Protein AF-A0A1K1P646-F1 (afdb_monomer_lite)

Radius of gyration: 20.36 Å; chains: 1; bounding box: 52×46×59 Å

Structure (mmCIF, N/CA/C/O backbone):
data_AF-A0A1K1P646-F1
#
_entry.id   AF-A0A1K1P646-F1
#
loop_
_atom_site.group_PDB
_atom_site.id
_atom_site.type_symbol
_atom_site.label_atom_id
_atom_site.label_alt_id
_atom_site.label_comp_id
_atom_site.label_asym_id
_atom_site.label_entity_id
_atom_site.label_seq_id
_atom_site.pdbx_PDB_ins_code
_atom_site.Cartn_x
_atom_site.Cartn_y
_atom_site.Cartn_z
_atom_site.occupancy
_atom_site.B_iso_or_equiv
_atom_site.auth_seq_id
_atom_site.auth_comp_id
_atom_site.auth_asym_id
_atom_site.auth_atom_id
_atom_site.pdbx_PDB_model_num
ATOM 1 N N . MET A 1 1 ? -18.027 -18.796 16.192 1.00 49.34 1 MET A N 1
ATOM 2 C CA . MET A 1 1 ? -18.533 -17.739 17.097 1.00 49.34 1 MET A CA 1
ATOM 3 C C . MET A 1 1 ? -17.703 -16.446 17.078 1.00 49.34 1 MET A C 1
ATOM 5 O O . MET A 1 1 ? -18.316 -15.401 16.930 1.00 49.34 1 MET A O 1
ATOM 9 N N . GLN A 1 2 ? -16.358 -16.446 17.187 1.00 61.56 2 GLN A N 1
ATOM 10 C CA . GLN A 1 2 ? -15.553 -15.200 17.055 1.00 61.56 2 GLN A CA 1
ATOM 11 C C . GLN A 1 2 ? -15.433 -14.685 15.601 1.00 61.56 2 GLN A C 1
ATOM 13 O O . GLN A 1 2 ? -15.563 -13.489 15.358 1.00 61.56 2 GLN A O 1
ATOM 18 N N . ILE A 1 3 ? -15.265 -15.582 14.620 1.00 67.94 3 ILE A N 1
ATOM 19 C CA . ILE A 1 3 ? -15.147 -15.218 13.192 1.00 67.94 3 ILE A CA 1
ATOM 20 C C . ILE A 1 3 ? -16.448 -14.601 12.654 1.00 67.94 3 ILE A C 1
ATOM 22 O O . ILE A 1 3 ? -16.410 -13.640 11.888 1.00 67.94 3 ILE A O 1
ATOM 26 N N . ASP A 1 4 ? -17.602 -15.101 13.098 1.00 77.25 4 ASP A N 1
ATOM 27 C CA . ASP A 1 4 ? -18.917 -14.616 12.659 1.00 77.25 4 ASP A CA 1
ATOM 28 C C . ASP A 1 4 ? -19.161 -13.163 13.091 1.00 77.25 4 ASP A C 1
ATOM 30 O O . ASP A 1 4 ? -19.710 -12.364 12.329 1.00 77.25 4 ASP A O 1
ATOM 34 N N . LYS A 1 5 ? -18.675 -12.788 14.284 1.00 77.44 5 LYS A N 1
ATOM 35 C CA . LYS A 1 5 ? -18.718 -11.405 14.779 1.00 77.44 5 LYS A CA 1
ATOM 36 C C . LYS A 1 5 ? -17.835 -10.484 13.93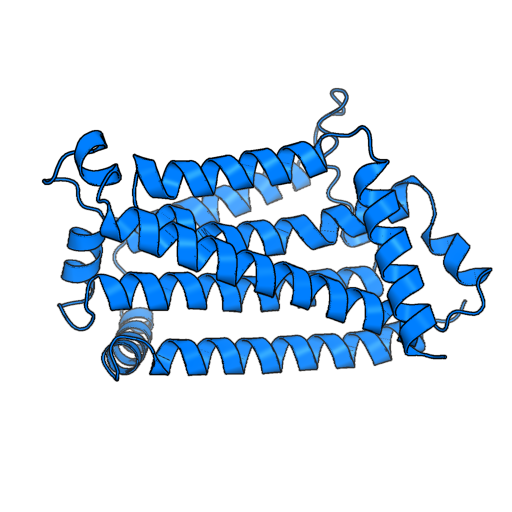9 1.00 77.44 5 LYS A C 1
ATOM 38 O O . LYS A 1 5 ? -18.317 -9.456 13.474 1.00 77.44 5 LYS A O 1
ATOM 43 N N . ILE A 1 6 ? -16.589 -10.885 13.670 1.00 75.75 6 ILE A N 1
ATOM 44 C CA . ILE A 1 6 ? -15.655 -10.127 12.817 1.00 75.75 6 ILE A CA 1
ATOM 45 C C . ILE A 1 6 ? -16.248 -9.919 11.417 1.00 75.75 6 ILE A C 1
ATOM 47 O O . ILE A 1 6 ? -16.266 -8.801 10.908 1.00 75.75 6 ILE A O 1
ATOM 51 N N . LYS A 1 7 ? -16.807 -10.975 10.816 1.00 79.56 7 LYS A N 1
ATOM 52 C CA . LYS A 1 7 ? -17.459 -10.903 9.502 1.00 79.56 7 LYS A CA 1
ATOM 53 C C . LYS A 1 7 ? -18.659 -9.953 9.503 1.00 79.56 7 LYS A C 1
ATOM 55 O O . LYS A 1 7 ? -18.873 -9.239 8.528 1.00 79.56 7 LYS A O 1
ATOM 60 N N . THR A 1 8 ? -19.428 -9.926 10.589 1.00 79.75 8 THR A N 1
ATOM 61 C CA . THR A 1 8 ? -20.581 -9.024 10.729 1.00 79.75 8 THR A CA 1
ATOM 62 C C . THR A 1 8 ? -20.142 -7.561 10.802 1.00 79.75 8 THR A C 1
ATOM 64 O O . THR A 1 8 ? -20.745 -6.727 10.131 1.00 79.75 8 THR A O 1
ATOM 67 N N . ILE A 1 9 ? -19.058 -7.258 11.529 1.00 77.38 9 ILE A N 1
ATOM 68 C CA . ILE A 1 9 ? -18.465 -5.908 11.589 1.00 77.38 9 ILE A CA 1
ATOM 69 C C . ILE A 1 9 ? -17.990 -5.478 10.195 1.00 77.38 9 ILE A C 1
ATOM 71 O O . ILE A 1 9 ? -18.384 -4.423 9.709 1.00 77.38 9 ILE A O 1
ATOM 75 N N . ILE A 1 10 ? -17.251 -6.345 9.495 1.00 77.81 10 ILE A N 1
ATOM 76 C CA . ILE A 1 10 ? -16.770 -6.072 8.131 1.00 77.81 10 ILE A CA 1
ATOM 77 C C . ILE A 1 10 ? -17.933 -5.835 7.153 1.00 77.81 10 ILE A C 1
ATOM 79 O O . ILE A 1 10 ? -17.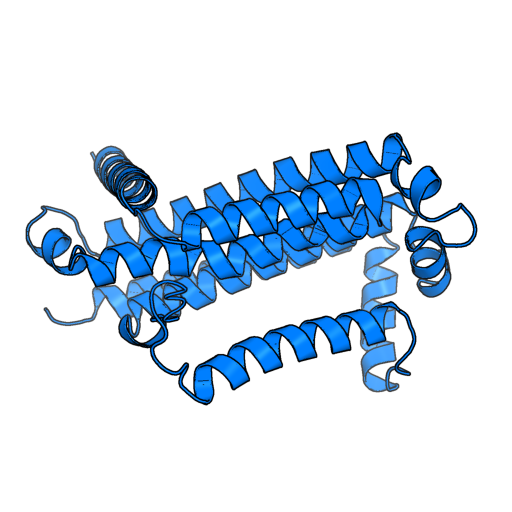883 -4.940 6.311 1.00 77.81 10 ILE A O 1
ATOM 83 N N . ASN A 1 11 ? -19.007 -6.619 7.254 1.00 78.25 11 ASN A N 1
ATOM 84 C CA . ASN A 1 11 ? -20.184 -6.427 6.409 1.00 78.25 11 ASN A CA 1
ATOM 85 C C . ASN A 1 11 ? -20.894 -5.103 6.713 1.00 78.25 11 ASN A C 1
ATOM 87 O O . ASN A 1 11 ? -21.322 -4.419 5.782 1.00 78.25 11 ASN A O 1
ATOM 91 N N . ALA A 1 12 ? -20.995 -4.721 7.988 1.00 74.44 12 ALA A N 1
ATOM 92 C CA . ALA A 1 12 ? -21.530 -3.421 8.378 1.00 74.44 12 ALA A CA 1
ATOM 93 C C . ALA A 1 12 ? -20.678 -2.276 7.800 1.00 74.44 12 ALA A C 1
ATOM 95 O O . ALA A 1 12 ? -21.227 -1.312 7.265 1.00 74.44 12 ALA A O 1
ATOM 96 N N . ASP A 1 13 ? -19.354 -2.421 7.793 1.00 73.56 13 ASP A N 1
ATOM 97 C CA . ASP A 1 13 ? -18.426 -1.448 7.205 1.00 73.56 13 ASP A CA 1
ATOM 98 C C . ASP A 1 13 ? -18.606 -1.290 5.698 1.00 73.56 13 ASP A C 1
ATOM 100 O O . ASP A 1 13 ? -18.682 -0.178 5.176 1.00 73.56 13 ASP A O 1
ATOM 104 N N . LEU A 1 14 ? -18.763 -2.401 4.981 1.00 73.62 14 LEU A N 1
ATOM 105 C CA . LEU A 1 14 ? -19.037 -2.369 3.546 1.00 73.62 14 LEU A CA 1
ATOM 106 C C . LEU A 1 14 ? -20.383 -1.702 3.231 1.00 73.62 14 LEU A C 1
ATOM 108 O O . LEU A 1 14 ? -20.504 -0.978 2.238 1.00 73.62 14 LEU A O 1
ATOM 112 N N . ILE A 1 15 ? -21.400 -1.926 4.066 1.00 73.38 15 ILE A N 1
ATOM 113 C CA . ILE A 1 15 ? -22.721 -1.309 3.901 1.00 73.38 15 ILE A CA 1
ATOM 114 C C . ILE A 1 15 ? -22.650 0.197 4.182 1.00 73.38 15 ILE A C 1
ATOM 116 O O . ILE A 1 15 ? -23.183 0.985 3.397 1.00 73.38 15 ILE A O 1
ATOM 120 N N . THR A 1 16 ? -21.957 0.619 5.243 1.00 70.19 16 THR A N 1
ATOM 121 C CA . THR A 1 16 ? -21.804 2.047 5.574 1.00 70.19 16 THR A CA 1
ATOM 122 C C . THR A 1 16 ? -20.978 2.793 4.524 1.00 70.19 16 THR A C 1
ATOM 124 O O . THR A 1 16 ? -21.333 3.917 4.160 1.00 70.19 16 THR A O 1
ATOM 127 N N . MET A 1 17 ? -19.960 2.150 3.936 1.00 67.00 17 MET A N 1
ATOM 128 C CA . MET A 1 17 ? -19.235 2.682 2.775 1.00 67.00 17 MET A CA 1
ATOM 129 C C . MET A 1 17 ? -20.153 2.895 1.561 1.00 67.00 17 MET A C 1
ATOM 131 O O . MET A 1 17 ? -20.055 3.927 0.897 1.00 67.00 17 MET A O 1
ATOM 135 N N . ARG A 1 18 ? -21.064 1.952 1.273 1.00 64.94 18 ARG A N 1
ATOM 136 C CA . ARG A 1 18 ? -22.000 2.026 0.131 1.00 64.94 18 ARG A CA 1
ATOM 137 C C . ARG A 1 18 ? -23.141 3.026 0.335 1.00 64.94 18 ARG A C 1
ATOM 139 O O . ARG A 1 18 ? -23.608 3.620 -0.632 1.00 64.94 18 ARG A O 1
ATOM 146 N N . GLY A 1 19 ? -23.594 3.220 1.574 1.00 54.72 19 GLY A N 1
ATOM 147 C CA . GLY A 1 19 ? -24.696 4.133 1.909 1.00 54.72 19 GLY A CA 1
ATOM 148 C C . GLY A 1 19 ? -24.325 5.621 1.865 1.00 54.72 19 GLY A C 1
ATOM 149 O O . GLY A 1 19 ? -25.201 6.491 1.873 1.00 54.72 19 GLY A O 1
ATOM 150 N N . SER A 1 20 ? -23.031 5.943 1.804 1.00 55.88 20 SER A N 1
ATOM 151 C CA . SER A 1 20 ? -22.544 7.320 1.799 1.00 55.88 20 SER A CA 1
ATOM 152 C C . SER A 1 20 ? -22.760 7.986 0.435 1.00 55.88 20 SER A C 1
ATOM 154 O O . SER A 1 20 ? -21.977 7.823 -0.494 1.00 55.88 20 SER A O 1
ATOM 156 N N . LYS A 1 21 ? -23.798 8.828 0.316 1.00 53.38 21 LYS A N 1
ATOM 157 C CA . LYS A 1 21 ? -24.056 9.686 -0.867 1.00 53.38 21 LYS A CA 1
ATOM 158 C C . LYS A 1 21 ? -22.950 10.732 -1.160 1.00 53.38 21 LYS A C 1
ATOM 160 O O . LYS A 1 21 ? -23.182 11.638 -1.957 1.00 53.38 21 LYS A O 1
ATOM 165 N N . LYS A 1 22 ? -21.782 10.703 -0.496 1.00 54.34 22 LYS A N 1
ATOM 166 C CA . LYS A 1 22 ? -20.749 11.752 -0.599 1.00 54.34 22 LYS A CA 1
ATOM 167 C C . LYS A 1 22 ? -19.435 11.276 -1.223 1.00 54.34 22 LYS A C 1
ATOM 169 O O . LYS A 1 22 ? -18.885 10.253 -0.843 1.00 54.34 22 LYS A O 1
ATOM 174 N N . SER A 1 23 ? -18.932 12.153 -2.094 1.00 57.53 23 SER A N 1
ATOM 175 C CA . SER A 1 23 ? -17.583 12.436 -2.614 1.00 57.53 23 SER A CA 1
ATOM 176 C C . SER A 1 23 ? -16.383 11.511 -2.381 1.00 57.53 23 SER A C 1
ATOM 178 O O . SER A 1 23 ? -15.503 11.530 -3.229 1.00 57.53 23 SER A O 1
ATOM 180 N N . ASN A 1 24 ? -16.261 10.758 -1.290 1.00 57.28 24 ASN A N 1
ATOM 181 C CA . ASN A 1 24 ? -14.987 10.113 -0.944 1.00 57.28 24 ASN A CA 1
ATOM 182 C C . ASN A 1 24 ? -14.849 8.728 -1.579 1.00 57.28 24 ASN A C 1
ATOM 184 O O . ASN A 1 24 ? -13.758 8.381 -2.016 1.00 57.28 24 ASN A O 1
ATOM 188 N N . LEU A 1 25 ? -15.956 7.990 -1.751 1.00 64.12 25 LEU A N 1
ATOM 189 C CA . LEU A 1 25 ? -15.967 6.790 -2.600 1.00 64.12 25 LEU A CA 1
ATOM 190 C C . LEU A 1 25 ? -15.716 7.172 -4.065 1.00 64.12 25 LEU A C 1
ATOM 192 O O . LEU A 1 25 ? -14.946 6.515 -4.755 1.00 64.12 25 LEU A O 1
ATOM 196 N N . LEU A 1 26 ? -16.329 8.274 -4.510 1.00 64.94 26 LEU A N 1
ATOM 197 C CA . LEU A 1 26 ? -16.083 8.850 -5.829 1.00 64.94 26 LEU A CA 1
ATOM 198 C C . LEU A 1 26 ? -14.615 9.278 -5.972 1.00 64.94 26 LEU A C 1
ATOM 200 O O . LEU A 1 26 ? -14.012 8.977 -6.986 1.00 64.94 26 LEU A O 1
ATOM 204 N N . LEU A 1 27 ? -14.024 9.919 -4.960 1.00 65.38 27 LEU A N 1
ATOM 205 C CA . LEU A 1 27 ? -12.615 10.314 -4.959 1.00 65.38 27 LEU A CA 1
ATOM 206 C C . LEU A 1 27 ? -11.699 9.090 -5.040 1.00 65.38 27 LEU A C 1
ATOM 208 O O . LEU A 1 27 ? -10.814 9.066 -5.882 1.00 65.38 27 LEU A O 1
ATOM 212 N N . ALA A 1 28 ? -11.940 8.053 -4.234 1.00 66.69 28 ALA A N 1
ATOM 213 C CA . ALA A 1 28 ? -11.178 6.807 -4.306 1.00 66.69 28 ALA A CA 1
ATOM 214 C C . ALA A 1 28 ? -11.308 6.137 -5.687 1.00 66.69 28 ALA A C 1
ATOM 216 O O . ALA A 1 28 ? -10.309 5.701 -6.253 1.00 66.69 28 ALA A O 1
ATOM 217 N N . ALA A 1 29 ? -12.516 6.113 -6.262 1.00 69.88 29 ALA A N 1
ATOM 218 C CA . ALA A 1 29 ? -12.759 5.570 -7.596 1.00 69.88 29 ALA A CA 1
ATOM 219 C C . ALA A 1 29 ? -12.080 6.400 -8.698 1.00 69.88 29 ALA A C 1
ATOM 221 O O . ALA A 1 29 ? -11.442 5.837 -9.580 1.00 69.88 29 ALA A O 1
ATOM 222 N N . VAL A 1 30 ? -12.170 7.731 -8.636 1.00 67.94 30 VAL A N 1
ATOM 223 C CA . VAL A 1 30 ? -11.538 8.648 -9.594 1.00 67.94 30 VAL A CA 1
ATOM 224 C C . VAL A 1 30 ? -10.022 8.528 -9.521 1.00 67.94 30 VAL A C 1
ATOM 226 O O . VAL A 1 30 ? -9.389 8.371 -10.560 1.00 67.94 30 VAL A O 1
ATOM 229 N N . THR A 1 31 ? -9.430 8.529 -8.324 1.00 68.81 31 THR A N 1
ATOM 230 C CA . THR A 1 31 ? -7.978 8.369 -8.185 1.00 68.81 31 THR A CA 1
ATOM 231 C C . THR A 1 31 ? -7.527 6.974 -8.617 1.00 68.81 31 THR A C 1
ATOM 233 O O . THR A 1 31 ? -6.506 6.849 -9.286 1.00 68.81 31 THR A O 1
ATOM 236 N N . GLY A 1 32 ? -8.327 5.937 -8.339 1.00 72.44 32 GLY A N 1
ATOM 237 C CA . GLY A 1 32 ? -8.113 4.589 -8.865 1.00 72.44 32 GLY A CA 1
ATOM 238 C C . GLY A 1 32 ? -8.084 4.550 -10.390 1.00 72.44 32 GLY A C 1
ATOM 239 O O . GLY A 1 32 ? -7.128 4.048 -10.981 1.00 72.44 32 GLY A O 1
ATOM 240 N N . CYS A 1 33 ? -9.080 5.159 -11.035 1.00 73.94 33 CYS A N 1
ATOM 241 C CA . CYS A 1 33 ? -9.121 5.305 -12.485 1.00 73.94 33 CYS A CA 1
ATOM 242 C C . CYS A 1 33 ? -7.903 6.077 -13.004 1.00 73.94 33 CYS A C 1
ATOM 244 O O . CYS A 1 33 ? -7.280 5.624 -13.956 1.00 73.94 33 CYS A O 1
ATOM 246 N N . ILE A 1 34 ? -7.516 7.192 -12.378 1.00 74.19 34 ILE A N 1
ATOM 247 C CA . ILE A 1 34 ? -6.347 7.984 -12.792 1.00 74.19 34 ILE A CA 1
ATOM 248 C C . ILE A 1 34 ? -5.066 7.146 -12.740 1.00 74.19 34 ILE A C 1
ATOM 250 O O . ILE A 1 34 ? -4.290 7.192 -13.688 1.00 74.19 34 ILE A O 1
ATOM 254 N N . CYS A 1 35 ? -4.847 6.353 -11.690 1.00 74.81 35 CYS A N 1
ATOM 255 C CA . CYS A 1 35 ? -3.670 5.487 -11.611 1.00 74.81 35 CYS A CA 1
ATOM 256 C C . CYS A 1 35 ? -3.698 4.374 -12.667 1.00 74.81 35 CYS A C 1
ATOM 258 O O . CYS A 1 35 ? -2.674 4.109 -13.291 1.00 74.81 35 CYS A O 1
ATOM 260 N N . ILE A 1 36 ? -4.862 3.762 -12.915 1.00 81.00 36 ILE A N 1
ATOM 261 C CA . ILE A 1 36 ? -5.018 2.715 -13.938 1.00 81.00 36 ILE A CA 1
ATOM 262 C C . ILE A 1 36 ? -4.805 3.297 -15.341 1.00 81.00 36 ILE A C 1
ATOM 264 O O . ILE A 1 36 ? -3.987 2.786 -16.100 1.00 81.00 36 ILE A O 1
ATOM 268 N N . PHE A 1 37 ? -5.483 4.392 -15.692 1.00 77.12 37 PHE A N 1
ATOM 269 C CA . PHE A 1 37 ? -5.294 5.065 -16.979 1.00 77.12 37 PHE A CA 1
ATOM 270 C C . PHE A 1 37 ? -3.874 5.613 -17.121 1.00 77.12 37 PHE A C 1
ATOM 272 O O . PHE A 1 37 ? -3.270 5.462 -18.177 1.00 77.12 37 PHE A O 1
ATOM 279 N N . GLY A 1 38 ? -3.302 6.175 -16.056 1.00 73.75 38 GLY A N 1
ATOM 280 C CA . GLY A 1 38 ? -1.913 6.625 -16.015 1.00 73.75 38 GLY A CA 1
ATOM 281 C C . GLY A 1 38 ? -0.924 5.491 -16.284 1.00 73.75 38 GLY A C 1
ATOM 282 O O . GLY A 1 38 ? 0.040 5.698 -17.022 1.00 73.75 38 GLY A O 1
ATOM 283 N N . ALA A 1 39 ? -1.206 4.281 -15.784 1.00 79.62 39 ALA A N 1
ATOM 284 C CA . ALA A 1 39 ? -0.410 3.093 -16.076 1.00 79.62 39 ALA A CA 1
ATOM 285 C C . ALA A 1 39 ? -0.337 2.810 -17.583 1.00 79.62 39 ALA A C 1
ATOM 287 O O . ALA A 1 39 ? 0.734 2.469 -18.081 1.00 79.62 39 ALA A O 1
ATOM 288 N N . PHE A 1 40 ? -1.452 2.955 -18.308 1.00 80.12 40 PHE A N 1
ATOM 289 C CA . PHE A 1 40 ? -1.551 2.664 -19.746 1.00 80.12 40 PHE A CA 1
ATOM 290 C C . PHE A 1 40 ? -1.193 3.833 -20.666 1.00 80.12 40 PHE A C 1
ATOM 292 O O . PHE A 1 40 ? -0.779 3.585 -21.795 1.00 80.12 40 PHE A O 1
ATOM 299 N N . LEU A 1 41 ? -1.379 5.079 -20.226 1.00 75.12 41 LEU A N 1
ATOM 300 C CA . LEU A 1 41 ? -1.213 6.272 -21.064 1.00 75.12 41 LEU A CA 1
ATOM 301 C C . LEU A 1 41 ? 0.124 6.985 -20.844 1.00 75.12 41 LEU A C 1
ATOM 303 O O . LEU A 1 41 ? 0.606 7.635 -21.763 1.00 75.12 41 LEU A O 1
ATOM 307 N N . VAL A 1 42 ? 0.709 6.889 -19.645 1.00 77.00 42 VAL A N 1
ATOM 308 C CA . VAL A 1 42 ? 1.908 7.658 -19.272 1.00 77.00 42 VAL A CA 1
ATOM 309 C C . VAL A 1 42 ? 3.087 6.744 -18.975 1.00 77.00 42 VAL A C 1
ATOM 311 O O . VAL A 1 42 ? 4.140 6.877 -19.580 1.00 77.00 42 VAL A O 1
ATOM 314 N N . SER A 1 43 ? 2.950 5.822 -18.025 1.00 79.62 43 SER A N 1
ATOM 315 C CA . SER A 1 43 ? 3.999 4.847 -17.714 1.00 79.62 43 SER A CA 1
ATOM 316 C C . SER A 1 43 ? 3.458 3.790 -16.758 1.00 79.62 43 SER A C 1
ATOM 318 O O . SER A 1 43 ? 2.731 4.153 -15.829 1.00 79.62 43 SER A O 1
ATOM 320 N N . PRO A 1 44 ? 3.884 2.517 -16.875 1.00 82.69 44 PRO A N 1
ATOM 321 C CA . PRO A 1 44 ? 3.570 1.478 -15.895 1.00 82.69 44 PRO A CA 1
ATOM 322 C C . PRO A 1 44 ? 3.893 1.903 -14.450 1.00 82.69 44 PRO A C 1
ATOM 324 O O . PRO A 1 44 ? 3.163 1.565 -13.520 1.00 82.69 44 PRO A O 1
ATOM 327 N N . LEU A 1 45 ? 4.926 2.729 -14.250 1.00 79.31 45 LEU A N 1
ATOM 328 C CA . LEU A 1 45 ? 5.303 3.226 -12.926 1.00 79.31 45 LEU A CA 1
ATOM 329 C C . LEU A 1 45 ? 4.217 4.094 -12.282 1.00 79.31 45 LEU A C 1
ATOM 331 O O . LEU A 1 45 ? 4.061 4.054 -11.066 1.00 79.31 45 LEU A O 1
ATOM 335 N N . VAL A 1 46 ? 3.410 4.820 -13.060 1.00 78.62 46 VAL A N 1
ATOM 336 C CA . VAL A 1 46 ? 2.299 5.623 -12.518 1.00 78.62 46 VAL A CA 1
ATOM 337 C C . VAL A 1 46 ? 1.239 4.727 -11.871 1.00 78.62 46 VAL A C 1
ATOM 339 O O . VAL A 1 46 ? 0.687 5.072 -10.826 1.00 78.62 46 VAL A O 1
ATOM 342 N N . GLY A 1 47 ? 1.011 3.540 -12.440 1.00 76.69 47 GLY A N 1
ATOM 343 C CA . GLY A 1 47 ? 0.130 2.533 -11.854 1.00 76.69 47 GLY A CA 1
ATOM 344 C C . GLY A 1 47 ? 0.604 2.094 -10.474 1.00 76.69 47 GLY A C 1
ATOM 345 O O . GLY A 1 47 ? -0.199 1.996 -9.550 1.00 76.69 47 GLY A O 1
ATOM 346 N N . SER A 1 48 ? 1.915 1.919 -10.285 1.00 80.50 48 SER A N 1
ATOM 347 C CA . SER A 1 48 ? 2.505 1.419 -9.034 1.00 80.50 48 SER A CA 1
ATOM 348 C C . SER A 1 48 ? 2.196 2.258 -7.784 1.00 80.50 48 SER A C 1
ATOM 350 O O . SER A 1 48 ? 2.294 1.734 -6.679 1.00 80.50 48 SER A O 1
ATOM 352 N N . TYR A 1 49 ? 1.757 3.514 -7.933 1.00 79.38 49 TYR A N 1
ATOM 353 C CA . TYR A 1 49 ? 1.370 4.390 -6.821 1.00 79.38 49 TYR A CA 1
ATOM 354 C C . TYR A 1 49 ? -0.041 4.132 -6.275 1.00 79.38 49 TYR A C 1
ATOM 356 O O . TYR A 1 49 ? -0.371 4.607 -5.188 1.00 79.38 49 TYR A O 1
ATOM 364 N N . LEU A 1 50 ? -0.882 3.374 -6.985 1.00 81.69 50 LEU A N 1
ATOM 365 C CA . LEU A 1 50 ? -2.256 3.103 -6.554 1.00 81.69 50 LEU A CA 1
ATOM 366 C C . LEU A 1 50 ? -2.362 2.490 -5.141 1.00 81.69 50 LEU A C 1
ATOM 368 O O . LEU A 1 50 ? -3.214 2.950 -4.376 1.00 81.69 50 LEU A O 1
ATOM 372 N N . PRO A 1 51 ? -1.526 1.509 -4.737 1.00 82.88 51 PRO A N 1
ATOM 373 C CA . PRO A 1 51 ? -1.558 0.967 -3.384 1.00 82.88 51 PRO A CA 1
ATOM 374 C C . PRO A 1 51 ? -1.303 2.057 -2.344 1.00 82.88 51 PRO A C 1
ATOM 376 O O . PRO A 1 51 ? -2.056 2.146 -1.384 1.00 82.88 51 PRO A O 1
ATOM 379 N N . LEU A 1 52 ? -0.326 2.941 -2.575 1.00 79.44 52 LEU A N 1
ATOM 380 C CA . LEU A 1 52 ? 0.011 4.040 -1.665 1.00 79.44 52 LEU A CA 1
ATOM 381 C C . LEU A 1 52 ? -1.176 4.989 -1.457 1.00 79.44 52 LEU A C 1
ATOM 383 O O . LEU A 1 52 ? -1.556 5.292 -0.327 1.00 79.44 52 LEU A O 1
ATOM 387 N N . VAL A 1 53 ? -1.796 5.421 -2.556 1.00 76.31 53 VAL A N 1
ATOM 388 C CA . VAL A 1 53 ? -2.989 6.277 -2.520 1.00 76.31 53 VAL A CA 1
ATOM 389 C C . VAL A 1 53 ? -4.137 5.579 -1.795 1.00 76.31 53 VAL A C 1
ATOM 391 O O . VAL A 1 53 ? -4.838 6.191 -0.988 1.00 76.31 53 VAL A O 1
ATOM 394 N N . THR A 1 54 ? -4.330 4.290 -2.070 1.00 74.06 54 THR A N 1
ATOM 395 C CA . THR A 1 54 ? -5.391 3.504 -1.440 1.00 74.06 54 THR A CA 1
ATOM 396 C C . THR A 1 54 ? -5.157 3.399 0.061 1.00 74.06 54 THR A C 1
ATOM 398 O O . THR A 1 54 ? -6.095 3.621 0.822 1.00 74.06 54 THR A O 1
ATOM 401 N N . GLY A 1 55 ? -3.920 3.167 0.506 1.00 72.00 55 GLY A N 1
ATOM 402 C CA . GLY A 1 55 ? -3.597 3.099 1.927 1.00 72.00 55 GLY A CA 1
ATOM 403 C C . GLY A 1 55 ? -3.845 4.402 2.683 1.00 72.00 55 GLY A C 1
ATOM 404 O O . GLY A 1 55 ? -4.303 4.381 3.825 1.00 72.00 55 GLY A O 1
ATOM 405 N N . LEU A 1 56 ? -3.638 5.542 2.021 1.00 72.88 56 LEU A N 1
ATOM 406 C CA . LEU A 1 56 ? -3.947 6.859 2.579 1.00 72.88 56 LEU A CA 1
ATOM 407 C C . LEU A 1 56 ? -5.452 7.134 2.675 1.00 72.88 56 LEU A C 1
ATOM 409 O O . LEU A 1 56 ? -5.893 7.790 3.616 1.00 72.88 56 LEU A O 1
ATOM 413 N N . LEU A 1 57 ? -6.244 6.674 1.704 1.00 72.44 57 LEU A N 1
ATOM 414 C CA . LEU A 1 57 ? -7.657 7.051 1.585 1.00 72.44 57 LEU A CA 1
ATOM 415 C C . LEU A 1 57 ? -8.623 6.046 2.213 1.00 72.44 57 LEU A C 1
ATOM 417 O O . LEU A 1 57 ? -9.703 6.441 2.653 1.00 72.44 57 LEU A O 1
ATOM 421 N N . ILE A 1 58 ? -8.263 4.765 2.276 1.00 76.06 58 ILE A N 1
ATOM 422 C CA . ILE A 1 58 ? -9.177 3.701 2.702 1.00 76.06 58 ILE A CA 1
ATOM 423 C C . ILE A 1 58 ? -9.586 3.832 4.167 1.00 76.06 58 ILE A C 1
ATOM 425 O O . ILE A 1 58 ? -10.762 3.699 4.506 1.00 76.06 58 ILE A O 1
ATOM 429 N N . VAL A 1 59 ? -8.616 4.135 5.028 1.00 75.25 59 VAL A N 1
ATOM 430 C CA . VAL A 1 59 ? -8.816 4.227 6.469 1.00 75.25 59 VAL A CA 1
ATOM 431 C C . VAL A 1 59 ? -9.673 5.450 6.825 1.00 75.25 59 VAL A C 1
ATOM 433 O O . VAL A 1 59 ? -10.699 5.273 7.488 1.00 75.25 59 VAL A O 1
ATOM 436 N N . PRO A 1 60 ? -9.365 6.670 6.337 1.00 71.19 60 PRO A N 1
ATOM 437 C CA . PRO A 1 60 ? -10.257 7.812 6.519 1.00 71.19 60 PRO A CA 1
ATOM 438 C C . PRO A 1 60 ? -11.655 7.578 5.941 1.00 71.19 60 PRO A C 1
ATOM 440 O O . PRO A 1 60 ? -12.638 7.998 6.542 1.00 71.19 60 PRO A O 1
ATOM 443 N N . LEU A 1 61 ? -11.777 6.882 4.806 1.00 72.88 61 LEU A N 1
ATOM 444 C CA . LEU A 1 61 ? -13.073 6.621 4.178 1.00 72.88 61 LEU A CA 1
ATOM 445 C C . LEU A 1 61 ? -13.966 5.693 5.013 1.00 72.88 61 LEU A C 1
ATOM 447 O O . LEU A 1 61 ? -15.179 5.908 5.073 1.00 72.88 61 LEU A O 1
ATOM 451 N N . LEU A 1 62 ? -13.378 4.695 5.675 1.00 71.25 62 LEU A N 1
ATOM 452 C CA . LEU A 1 62 ? -14.086 3.842 6.628 1.00 71.25 62 LEU A CA 1
ATOM 453 C C . LEU A 1 62 ? -14.575 4.654 7.831 1.00 71.25 62 LEU A C 1
ATOM 455 O O . LEU A 1 62 ? -15.763 4.651 8.151 1.00 71.25 62 LEU A O 1
ATOM 459 N N . PHE A 1 63 ? -13.674 5.409 8.454 1.00 71.50 63 PHE A N 1
ATOM 460 C CA . PHE A 1 63 ? -13.934 6.028 9.751 1.00 71.50 63 PHE A CA 1
ATOM 461 C C . PHE A 1 63 ? -14.690 7.355 9.689 1.00 71.50 63 PHE A C 1
ATOM 463 O O . PHE A 1 63 ? -15.435 7.692 10.608 1.00 71.50 63 PHE A O 1
ATOM 470 N N . GLN A 1 64 ? -14.596 8.094 8.586 1.00 68.12 64 GLN A N 1
ATOM 471 C CA . GLN A 1 64 ? -15.377 9.315 8.402 1.00 68.12 64 GLN A CA 1
ATOM 472 C C . GLN A 1 64 ? -16.881 9.030 8.321 1.00 68.12 64 GLN A C 1
ATOM 474 O O . GLN A 1 64 ? -17.691 9.846 8.765 1.00 68.12 64 GLN A O 1
ATOM 479 N N . ASN A 1 65 ? -17.272 7.880 7.763 1.00 66.00 65 ASN A N 1
ATOM 480 C CA . ASN A 1 65 ? -18.672 7.467 7.766 1.00 66.00 65 ASN A CA 1
ATOM 481 C C . ASN A 1 65 ? -19.121 7.097 9.186 1.00 66.00 65 ASN A C 1
ATOM 483 O O . ASN A 1 65 ? -20.192 7.536 9.598 1.00 66.00 65 ASN A O 1
ATOM 487 N N . GLU A 1 66 ? -18.293 6.394 9.963 1.00 69.31 66 GLU A N 1
ATOM 488 C CA . GLU A 1 66 ? -18.619 6.077 11.361 1.00 69.31 66 GLU A CA 1
ATOM 489 C C . GLU A 1 66 ? -18.824 7.330 12.213 1.00 69.31 66 GLU A C 1
ATOM 491 O O . GLU A 1 66 ? -19.848 7.452 12.883 1.00 69.31 66 GLU A O 1
ATOM 496 N N . GLN A 1 67 ? -17.904 8.295 12.122 1.00 69.38 67 GLN A N 1
ATOM 497 C CA . GLN A 1 67 ? -17.993 9.560 12.858 1.00 69.38 67 GLN A CA 1
ATOM 498 C C . GLN A 1 67 ? -19.219 10.378 12.464 1.00 69.38 67 GLN A C 1
ATOM 500 O O . GLN A 1 67 ? -19.859 11.006 13.304 1.00 69.38 67 GLN A O 1
ATOM 505 N N . ARG A 1 68 ? -19.570 10.373 11.175 1.00 67.81 68 ARG A N 1
ATOM 506 C CA . ARG A 1 68 ? -20.700 11.147 10.658 1.00 67.81 68 ARG A CA 1
ATOM 507 C C . ARG A 1 68 ? -22.054 10.613 11.120 1.00 67.81 68 ARG A C 1
ATOM 509 O O . ARG A 1 68 ? -22.999 11.394 11.213 1.00 67.81 68 ARG A O 1
ATOM 516 N N . TYR A 1 69 ? -22.154 9.308 11.355 1.00 67.38 69 TYR A N 1
ATOM 517 C CA . TYR A 1 69 ? -23.391 8.645 11.769 1.00 67.38 69 TYR A CA 1
ATOM 518 C C . TYR A 1 69 ? -23.381 8.216 13.243 1.00 67.38 69 TYR A C 1
ATOM 520 O O . TYR A 1 69 ? -24.326 7.565 13.682 1.00 67.38 69 TYR A O 1
ATOM 528 N N . HIS A 1 70 ? -22.348 8.594 14.004 1.00 69.44 70 HIS A N 1
ATOM 529 C CA . HIS A 1 70 ? -22.133 8.178 15.393 1.00 69.44 70 HIS A CA 1
ATOM 530 C C . HIS A 1 70 ? -22.244 6.656 15.594 1.00 69.44 70 HIS A C 1
ATOM 532 O O . HIS A 1 70 ? -22.771 6.171 16.600 1.00 69.44 70 HIS A O 1
ATOM 538 N N . CYS A 1 71 ? -21.775 5.886 14.603 1.00 65.62 71 CYS A N 1
ATOM 539 C CA . CYS A 1 71 ? -21.787 4.424 14.660 1.00 65.62 71 CYS A CA 1
ATOM 540 C C . CYS A 1 71 ? -20.819 3.882 15.722 1.00 65.62 71 CYS A C 1
ATOM 542 O O . CYS A 1 71 ? -20.990 2.755 16.177 1.00 65.62 71 CYS A O 1
ATOM 544 N N . ASP A 1 72 ? -19.860 4.699 16.163 1.00 64.50 72 ASP A N 1
ATOM 545 C CA . ASP A 1 72 ? -18.976 4.439 17.301 1.00 64.50 72 ASP A CA 1
ATOM 546 C C . ASP A 1 72 ? -19.764 4.112 18.580 1.00 64.50 72 ASP A C 1
ATOM 548 O O . ASP A 1 72 ? -19.421 3.172 19.295 1.00 64.50 72 ASP A O 1
ATOM 552 N N . LYS A 1 73 ? -20.891 4.798 18.810 1.00 65.62 73 LYS A N 1
ATOM 553 C CA . LYS A 1 73 ? -21.784 4.545 19.955 1.00 65.62 73 LYS A CA 1
ATOM 554 C C . LYS A 1 73 ? -22.598 3.259 19.814 1.00 65.62 73 LYS A C 1
ATOM 556 O O . LYS A 1 73 ? -23.045 2.702 20.814 1.00 65.62 73 LYS A O 1
ATOM 561 N N . LEU A 1 74 ? -22.786 2.769 18.586 1.00 64.69 74 LEU A N 1
ATOM 562 C CA . LEU A 1 74 ? -23.533 1.538 18.319 1.00 64.69 74 LEU A CA 1
ATOM 563 C C . LEU A 1 74 ? -22.762 0.297 18.792 1.00 64.69 74 LEU A C 1
ATOM 565 O O . LEU A 1 74 ? -23.374 -0.669 19.244 1.00 64.69 74 LEU A O 1
ATOM 569 N N . TYR A 1 75 ? -21.426 0.334 18.746 1.00 65.25 75 TYR A N 1
ATOM 570 C CA . TYR A 1 75 ? -20.588 -0.760 19.244 1.00 65.25 75 TYR A CA 1
ATOM 571 C C . TYR A 1 75 ? -20.646 -0.916 20.768 1.00 65.25 75 TYR A C 1
ATOM 573 O O . TYR A 1 75 ? -20.387 -2.011 21.255 1.00 65.25 75 TYR A O 1
ATOM 581 N N . CYS A 1 76 ? -21.060 0.118 21.510 1.00 62.16 76 CYS A N 1
ATOM 582 C CA . CYS A 1 76 ? -21.330 0.014 22.948 1.00 62.16 76 CYS A CA 1
ATOM 583 C C . CYS A 1 76 ? -22.629 -0.752 23.259 1.00 62.16 76 CYS A C 1
ATOM 585 O O . CYS A 1 76 ? -22.802 -1.234 24.374 1.00 62.16 76 CYS A O 1
ATOM 587 N N . LEU A 1 77 ? -23.548 -0.859 22.291 1.00 64.19 77 LEU A N 1
ATOM 588 C CA . LEU A 1 77 ? -24.840 -1.542 22.443 1.00 64.19 77 LEU A CA 1
ATOM 589 C C . LEU A 1 77 ? -24.822 -2.981 21.902 1.00 64.19 77 LEU A C 1
ATOM 591 O O . LEU A 1 77 ? -25.707 -3.775 22.218 1.00 64.19 77 LEU A O 1
ATOM 595 N N . LEU A 1 78 ? -23.834 -3.324 21.074 1.00 68.88 78 LEU A N 1
ATOM 596 C CA . LEU A 1 78 ? -23.666 -4.662 20.511 1.00 68.88 78 LEU A CA 1
ATOM 597 C C . LEU A 1 78 ? -22.778 -5.528 21.426 1.00 68.88 78 LEU A C 1
ATOM 599 O O . LEU A 1 78 ? -21.851 -5.009 22.042 1.00 68.88 78 LEU A O 1
ATOM 603 N N . PRO A 1 79 ? -22.979 -6.862 21.489 1.00 71.44 79 PRO A N 1
ATOM 604 C CA . PRO A 1 79 ? -22.149 -7.780 22.281 1.00 71.44 79 PRO A CA 1
ATOM 605 C C . PRO A 1 79 ? -20.791 -8.056 21.599 1.00 71.44 79 PRO A C 1
ATOM 607 O O . PRO A 1 79 ? -20.431 -9.206 21.298 1.00 71.44 79 PRO A O 1
ATOM 610 N N . VAL A 1 80 ? -20.057 -6.985 21.304 1.00 74.00 80 VAL A N 1
ATOM 611 C CA . VAL A 1 80 ? -18.789 -6.959 20.572 1.00 74.00 80 VAL A CA 1
ATOM 612 C C . VAL A 1 80 ? -17.710 -6.419 21.503 1.00 74.00 80 VAL A C 1
ATOM 614 O O . VAL A 1 80 ? -17.878 -5.367 22.114 1.00 74.00 80 VAL A O 1
ATOM 617 N N . THR A 1 81 ? -16.592 -7.136 21.629 1.00 79.81 81 THR A N 1
ATOM 618 C CA . THR A 1 81 ? -15.471 -6.638 22.433 1.00 79.81 81 THR A CA 1
ATOM 619 C C . THR A 1 81 ? -14.642 -5.643 21.623 1.00 79.81 81 THR A C 1
ATOM 621 O O . THR A 1 81 ? -14.529 -5.757 20.403 1.00 79.81 81 THR A O 1
ATOM 624 N N . ARG A 1 82 ? -13.992 -4.682 22.289 1.00 78.12 82 ARG A N 1
ATOM 625 C CA . ARG A 1 82 ? -13.095 -3.718 21.622 1.00 78.12 82 ARG A CA 1
ATOM 626 C C . ARG A 1 82 ? -11.976 -4.396 20.828 1.00 78.12 82 ARG A C 1
ATOM 628 O O . ARG A 1 82 ? -11.608 -3.932 19.752 1.00 78.12 82 ARG A O 1
ATOM 635 N N . ARG A 1 83 ? -11.495 -5.539 21.324 1.00 83.00 83 ARG A N 1
ATOM 636 C CA . ARG A 1 83 ? -10.519 -6.387 20.634 1.00 83.00 83 ARG A CA 1
ATOM 637 C C . ARG A 1 83 ? -11.056 -6.914 19.301 1.00 83.00 83 ARG A C 1
ATOM 639 O O . ARG A 1 83 ? -10.326 -6.901 18.317 1.00 83.00 83 ARG A O 1
ATOM 646 N N . ASP A 1 84 ? -12.323 -7.322 19.248 1.00 82.94 84 ASP A N 1
ATOM 647 C CA . ASP A 1 84 ? -12.955 -7.792 18.009 1.00 82.94 84 ASP A CA 1
ATOM 648 C C . ASP A 1 84 ? -13.032 -6.675 16.957 1.00 82.94 84 ASP A C 1
ATOM 650 O O . ASP A 1 84 ? -12.815 -6.936 15.773 1.00 82.94 84 ASP A O 1
ATOM 654 N N . VAL A 1 85 ? -13.274 -5.427 17.382 1.00 81.50 85 VAL A N 1
ATOM 655 C CA . VAL A 1 85 ? -13.287 -4.254 16.491 1.00 81.50 85 VAL A CA 1
ATOM 656 C C . VAL A 1 85 ? -11.893 -3.993 15.920 1.00 81.50 85 VAL A C 1
ATOM 658 O O . VAL A 1 85 ? -11.745 -3.898 14.704 1.00 81.50 85 VAL A O 1
ATOM 661 N N . VAL A 1 86 ? -10.856 -3.938 16.764 1.00 85.44 86 VAL A N 1
ATOM 662 C CA . VAL A 1 86 ? -9.466 -3.733 16.307 1.00 85.44 86 VAL A CA 1
ATOM 663 C C . VAL A 1 86 ? -9.054 -4.837 15.329 1.00 85.44 86 VAL A C 1
ATOM 665 O O . VAL A 1 86 ? -8.569 -4.537 14.236 1.00 85.44 86 VAL A O 1
ATOM 668 N N . ASN A 1 87 ? -9.331 -6.101 15.663 1.00 86.06 87 ASN A N 1
ATOM 669 C CA . ASN A 1 87 ? -9.034 -7.248 14.801 1.00 86.06 87 ASN A CA 1
ATOM 670 C C . ASN A 1 87 ? -9.733 -7.139 13.442 1.00 86.06 87 ASN A C 1
ATOM 672 O O . ASN A 1 87 ? -9.096 -7.327 12.406 1.00 86.06 87 ASN A O 1
ATOM 676 N N . ALA A 1 88 ? -11.029 -6.810 13.434 1.00 84.56 88 ALA A N 1
ATOM 677 C CA . ALA A 1 88 ? -11.800 -6.673 12.204 1.00 84.56 88 ALA A CA 1
ATOM 678 C C . ALA A 1 88 ? -11.242 -5.568 11.295 1.00 84.56 88 ALA A C 1
ATOM 680 O O . ALA A 1 88 ? -11.091 -5.787 10.094 1.00 84.56 88 ALA A O 1
ATOM 681 N N . ARG A 1 89 ? -10.869 -4.410 11.858 1.00 85.31 89 ARG A N 1
ATOM 682 C CA . ARG A 1 89 ? -10.356 -3.264 11.086 1.00 85.31 89 ARG A CA 1
ATOM 683 C C . ARG A 1 89 ? -8.974 -3.509 10.506 1.00 85.31 89 ARG A C 1
ATOM 685 O O . ARG A 1 89 ? -8.758 -3.205 9.332 1.00 85.31 89 ARG A O 1
ATOM 692 N N . TYR A 1 90 ? -8.057 -4.069 11.292 1.00 88.56 90 TYR A N 1
ATOM 693 C CA . TYR A 1 90 ? -6.720 -4.407 10.798 1.00 88.56 90 TYR A CA 1
ATOM 694 C C . TYR A 1 90 ? -6.798 -5.499 9.728 1.00 88.56 90 TYR A C 1
ATOM 696 O O . TYR A 1 90 ? -6.180 -5.363 8.675 1.00 88.56 90 TYR A O 1
ATOM 704 N N . LEU A 1 91 ? -7.622 -6.533 9.937 1.00 88.56 91 LEU A N 1
ATOM 705 C CA . LEU A 1 91 ? -7.798 -7.605 8.958 1.00 88.56 91 LEU A CA 1
ATOM 706 C C . LEU A 1 91 ? -8.431 -7.092 7.657 1.00 88.56 91 LEU A C 1
ATOM 708 O O . LEU A 1 91 ? -7.963 -7.427 6.571 1.00 88.56 91 LEU A O 1
ATOM 712 N N . PHE A 1 92 ? -9.471 -6.260 7.756 1.00 86.25 92 PHE A N 1
ATOM 713 C CA . PHE A 1 92 ? -10.158 -5.713 6.589 1.00 86.25 92 PHE A CA 1
ATOM 714 C C . PHE A 1 92 ? -9.262 -4.789 5.763 1.00 86.25 92 PHE A C 1
ATOM 716 O O . PHE A 1 92 ? -9.179 -4.937 4.544 1.00 86.25 92 PHE A O 1
ATOM 723 N N . THR A 1 93 ? -8.562 -3.861 6.417 1.00 85.81 93 THR A N 1
ATOM 724 C CA . THR A 1 93 ? -7.671 -2.920 5.722 1.00 85.81 93 THR A CA 1
ATOM 725 C C . THR A 1 93 ? -6.466 -3.631 5.113 1.00 85.81 93 THR A C 1
ATOM 727 O O . THR A 1 93 ? -6.138 -3.366 3.957 1.00 85.81 93 THR A O 1
ATOM 730 N N . ALA A 1 94 ? -5.878 -4.609 5.812 1.00 87.38 94 ALA A N 1
ATOM 731 C CA . ALA A 1 94 ? -4.807 -5.435 5.265 1.00 87.38 94 ALA A CA 1
ATOM 732 C C . ALA A 1 94 ? -5.266 -6.257 4.049 1.00 87.38 94 ALA A C 1
ATOM 734 O O . ALA A 1 94 ? -4.583 -6.273 3.024 1.00 87.38 94 ALA A O 1
ATOM 735 N N . ALA A 1 95 ? -6.438 -6.898 4.130 1.00 87.56 95 ALA A N 1
ATOM 736 C CA . ALA A 1 95 ? -6.992 -7.679 3.027 1.00 87.56 95 ALA A CA 1
ATOM 737 C C . ALA A 1 95 ? -7.295 -6.806 1.802 1.00 87.56 95 ALA A C 1
ATOM 739 O O . ALA A 1 95 ? -6.940 -7.171 0.681 1.00 87.56 95 ALA A O 1
ATOM 740 N N . LEU A 1 96 ? -7.908 -5.634 1.999 1.00 85.25 96 LEU A N 1
ATOM 741 C CA . LEU A 1 96 ? -8.243 -4.745 0.889 1.00 85.25 96 LEU A CA 1
ATOM 742 C C . LEU A 1 96 ? -6.989 -4.149 0.239 1.00 85.25 96 LEU A C 1
ATOM 744 O O . LEU A 1 96 ? -6.919 -4.062 -0.989 1.00 85.25 96 LEU A O 1
ATOM 748 N N . ASN A 1 97 ? -5.972 -3.808 1.034 1.00 85.38 97 ASN A N 1
ATOM 749 C CA . ASN A 1 97 ? -4.689 -3.344 0.513 1.00 85.38 97 ASN A CA 1
ATOM 750 C C . ASN A 1 97 ? -3.969 -4.443 -0.290 1.00 85.38 97 ASN A C 1
ATOM 752 O O . ASN A 1 97 ? -3.469 -4.181 -1.382 1.00 85.38 97 ASN A O 1
ATOM 756 N N . LEU A 1 98 ? -4.007 -5.696 0.178 1.00 86.62 98 LEU A N 1
ATOM 757 C CA . LEU A 1 98 ? -3.434 -6.842 -0.536 1.00 86.62 98 LEU A CA 1
ATOM 758 C C . LEU A 1 98 ? -4.134 -7.084 -1.881 1.00 86.62 98 LEU A C 1
ATOM 760 O O . LEU A 1 98 ? -3.466 -7.223 -2.907 1.00 86.62 98 LEU A O 1
ATOM 764 N N . VAL A 1 99 ? -5.471 -7.074 -1.906 1.00 87.69 99 VAL A N 1
ATOM 765 C CA . VAL A 1 99 ? -6.255 -7.209 -3.149 1.00 87.69 99 VAL A CA 1
ATOM 766 C C . VAL A 1 99 ? -5.947 -6.065 -4.121 1.00 87.69 99 VAL A C 1
ATOM 768 O O . VAL A 1 99 ? -5.764 -6.291 -5.322 1.00 87.69 99 VAL A O 1
ATOM 771 N N . THR A 1 100 ? -5.838 -4.839 -3.609 1.00 84.50 100 THR A N 1
ATOM 772 C CA . THR A 1 100 ? -5.502 -3.659 -4.419 1.00 84.50 100 THR A CA 1
ATOM 773 C C . THR A 1 100 ? -4.089 -3.765 -4.987 1.00 84.50 100 THR A C 1
ATOM 775 O O . THR A 1 100 ? -3.876 -3.497 -6.166 1.00 84.50 100 THR A O 1
ATOM 778 N N . CYS A 1 101 ? -3.125 -4.230 -4.194 1.00 86.50 101 CYS A N 1
ATOM 779 C CA . CYS A 1 101 ? -1.764 -4.465 -4.658 1.00 86.50 101 CYS A CA 1
ATOM 780 C C . CYS A 1 101 ? -1.709 -5.516 -5.771 1.00 86.50 101 CYS A C 1
ATOM 782 O O . CYS A 1 101 ? -1.100 -5.264 -6.807 1.00 86.50 101 CYS A O 1
ATOM 784 N N . LEU A 1 102 ? -2.341 -6.680 -5.585 1.00 88.38 102 LEU A N 1
ATOM 785 C CA . LEU A 1 102 ? -2.296 -7.763 -6.575 1.00 88.38 102 LEU A CA 1
ATOM 786 C C . LEU A 1 102 ? -2.954 -7.357 -7.896 1.00 88.38 102 LEU A C 1
ATOM 788 O O . LEU A 1 102 ? -2.387 -7.577 -8.967 1.00 88.38 102 LEU A O 1
ATOM 792 N N . SER A 1 103 ? -4.129 -6.730 -7.819 1.00 88.19 103 SER A N 1
ATOM 793 C CA . SER A 1 103 ? -4.835 -6.234 -9.005 1.00 88.19 103 SER A CA 1
ATOM 794 C C . SER A 1 103 ? -4.029 -5.159 -9.735 1.00 88.19 103 SER A C 1
ATOM 796 O O . SER A 1 103 ? -3.863 -5.234 -10.951 1.00 88.19 103 SER A O 1
ATOM 798 N N . ASN A 1 104 ? -3.449 -4.206 -9.004 1.00 86.88 104 ASN A N 1
ATOM 799 C CA . ASN A 1 104 ? -2.652 -3.142 -9.597 1.00 86.88 104 ASN A CA 1
ATOM 800 C C . ASN A 1 104 ? -1.321 -3.632 -10.182 1.00 86.88 104 ASN A C 1
ATOM 802 O O . ASN A 1 104 ? -0.892 -3.167 -11.238 1.00 86.88 104 ASN A O 1
ATOM 806 N N . PHE A 1 105 ? -0.676 -4.596 -9.528 1.00 88.81 105 PHE A N 1
ATOM 807 C CA . PHE A 1 105 ? 0.528 -5.230 -10.048 1.00 88.81 105 PHE A CA 1
ATOM 808 C C . PHE A 1 105 ? 0.238 -5.943 -11.374 1.00 88.81 105 PHE A C 1
ATOM 810 O O . PHE A 1 105 ? 0.956 -5.739 -12.353 1.00 88.81 105 PHE A O 1
ATOM 817 N N . ALA A 1 106 ? -0.872 -6.686 -11.452 1.00 89.00 106 ALA A N 1
ATOM 818 C CA . ALA A 1 106 ? -1.315 -7.312 -12.695 1.00 89.00 106 ALA A CA 1
ATOM 819 C C . ALA A 1 106 ? -1.586 -6.273 -13.798 1.00 89.00 106 ALA A C 1
ATOM 821 O O . ALA A 1 106 ? -1.091 -6.424 -14.913 1.00 89.00 106 ALA A O 1
ATOM 822 N N . VAL A 1 107 ? -2.303 -5.188 -13.486 1.00 87.50 107 VAL A N 1
ATOM 823 C CA . VAL A 1 107 ? -2.566 -4.084 -14.430 1.00 87.50 107 VAL A CA 1
ATOM 824 C C . VAL A 1 107 ? -1.268 -3.446 -14.930 1.00 87.50 107 VAL A C 1
ATOM 826 O O . VAL A 1 107 ? -1.117 -3.203 -16.127 1.00 87.50 107 VAL A O 1
ATOM 829 N N . THR A 1 108 ? -0.309 -3.223 -14.035 1.00 87.25 108 THR A N 1
ATOM 830 C CA . THR A 1 108 ? 0.985 -2.617 -14.365 1.00 87.25 108 THR A CA 1
ATOM 831 C C . THR A 1 108 ? 1.803 -3.513 -15.298 1.00 87.25 108 THR A C 1
ATOM 833 O O . THR A 1 108 ? 2.347 -3.034 -16.294 1.00 87.25 108 THR A O 1
ATOM 836 N N . LEU A 1 109 ? 1.830 -4.825 -15.041 1.00 88.50 109 LEU A N 1
ATOM 837 C CA . LEU A 1 109 ? 2.483 -5.799 -15.921 1.00 88.50 109 LEU A CA 1
ATOM 838 C C . LEU A 1 109 ? 1.798 -5.903 -17.287 1.00 88.50 109 LEU A C 1
ATOM 840 O O . LEU A 1 109 ? 2.473 -5.999 -18.312 1.00 88.50 109 LEU A O 1
ATOM 844 N N . VAL A 1 110 ? 0.464 -5.861 -17.315 1.00 88.81 110 VAL A N 1
ATOM 845 C CA . VAL A 1 110 ? -0.316 -5.834 -18.557 1.00 88.81 110 VAL A CA 1
ATOM 846 C C . VAL A 1 110 ? 0.030 -4.581 -19.363 1.00 88.81 110 VAL A C 1
ATOM 848 O O . VAL A 1 110 ? 0.359 -4.700 -20.543 1.00 88.81 110 VAL A O 1
ATOM 851 N N . SER A 1 111 ? 0.047 -3.402 -18.735 1.00 87.25 111 SER A N 1
ATOM 852 C CA . SER A 1 111 ? 0.455 -2.159 -19.400 1.00 87.25 111 SER A CA 1
ATOM 853 C C . SER A 1 111 ? 1.871 -2.253 -19.975 1.00 87.25 111 SER A C 1
ATOM 855 O O . SER A 1 111 ? 2.087 -1.949 -21.152 1.00 87.25 111 SER A O 1
ATOM 857 N N . TYR A 1 112 ? 2.821 -2.758 -19.182 1.00 87.38 112 TYR A N 1
ATOM 858 C CA . TYR A 1 112 ? 4.200 -2.949 -19.623 1.00 87.38 112 TYR A CA 1
ATOM 859 C C . TYR A 1 112 ? 4.303 -3.902 -20.822 1.00 87.38 112 TYR A C 1
ATOM 861 O O . TYR A 1 112 ? 5.005 -3.609 -21.789 1.00 87.38 112 TYR A O 1
ATOM 869 N N . LYS A 1 113 ? 3.552 -5.010 -20.809 1.00 88.31 113 LYS A N 1
ATOM 870 C CA . LYS A 1 113 ? 3.556 -5.999 -21.894 1.00 88.31 113 LYS A CA 1
ATOM 871 C C . LYS A 1 113 ? 2.961 -5.452 -23.193 1.00 88.31 113 LYS A C 1
ATOM 873 O O . LYS A 1 113 ? 3.486 -5.742 -24.265 1.00 88.31 113 LYS A O 1
ATOM 878 N N . PHE A 1 114 ? 1.881 -4.676 -23.109 1.00 87.25 114 PHE A N 1
ATOM 879 C CA . PHE A 1 114 ? 1.217 -4.115 -24.290 1.00 87.25 114 PHE A CA 1
ATOM 880 C C . PHE A 1 114 ? 1.865 -2.830 -24.812 1.00 87.25 114 PHE A C 1
ATOM 882 O O . PHE A 1 114 ? 1.586 -2.446 -25.949 1.00 87.25 114 PHE A O 1
ATOM 889 N N . LYS A 1 115 ? 2.717 -2.171 -24.013 1.00 85.50 115 LYS A N 1
ATOM 890 C CA . LYS A 1 115 ? 3.450 -0.950 -24.388 1.00 85.50 115 LYS A CA 1
ATOM 891 C C . LYS A 1 115 ? 2.552 0.154 -24.965 1.00 85.50 115 LYS A C 1
ATOM 893 O O . LYS A 1 115 ? 2.977 0.941 -25.806 1.00 85.50 115 LYS A O 1
ATOM 898 N N . VAL A 1 116 ? 1.294 0.217 -24.518 1.00 81.12 116 VAL A N 1
ATOM 899 C CA . VAL A 1 116 ? 0.315 1.215 -24.992 1.00 81.12 116 VAL A CA 1
ATOM 900 C C . VAL A 1 116 ? 0.817 2.629 -24.708 1.00 81.12 116 VAL A C 1
ATOM 902 O O . VAL A 1 116 ? 0.679 3.506 -25.555 1.00 81.12 116 VAL A O 1
ATOM 905 N N . TYR A 1 117 ? 1.480 2.809 -23.567 1.00 76.88 117 TYR A N 1
ATOM 906 C CA . TYR A 1 117 ? 2.037 4.081 -23.125 1.00 76.88 117 TYR A CA 1
ATOM 907 C C . TYR A 1 117 ? 3.062 4.638 -24.126 1.00 76.88 117 TYR A C 1
ATOM 909 O O . TYR A 1 117 ? 3.007 5.817 -24.459 1.00 76.88 117 TYR A O 1
ATOM 917 N N . LEU A 1 118 ? 3.908 3.793 -24.726 1.00 81.06 118 LEU A N 1
ATOM 918 C CA . LEU A 1 118 ? 4.896 4.226 -25.725 1.00 81.06 118 LEU A CA 1
ATOM 919 C C . LEU A 1 118 ? 4.258 4.817 -26.986 1.00 81.06 118 LEU A C 1
ATOM 921 O O . LEU A 1 118 ? 4.777 5.775 -27.551 1.00 81.06 118 LEU A O 1
ATOM 925 N N . LYS A 1 119 ? 3.081 4.321 -27.387 1.00 80.75 119 LYS A N 1
ATOM 926 C CA . LYS A 1 119 ? 2.332 4.896 -28.517 1.00 80.75 119 LYS A CA 1
ATOM 927 C C . LYS A 1 119 ? 1.779 6.291 -28.219 1.00 80.75 119 LYS A C 1
ATOM 929 O O . LYS A 1 119 ? 1.463 7.018 -29.153 1.00 80.75 119 LYS A O 1
ATOM 934 N N . VAL A 1 120 ? 1.621 6.641 -26.942 1.00 75.56 120 VAL A N 1
ATOM 935 C CA . VAL A 1 120 ? 1.047 7.916 -26.494 1.00 75.56 120 VAL A CA 1
ATOM 936 C C . VAL A 1 120 ? 2.136 8.958 -26.237 1.00 75.56 120 VAL A C 1
ATOM 938 O O . VAL A 1 120 ? 1.968 10.105 -26.640 1.00 75.56 120 VAL A O 1
ATOM 941 N N . ILE A 1 121 ? 3.246 8.578 -25.591 1.00 72.75 121 ILE A N 1
ATOM 942 C CA . ILE A 1 121 ? 4.304 9.524 -25.179 1.00 72.75 121 ILE A CA 1
ATOM 943 C C . ILE A 1 121 ? 5.518 9.545 -26.127 1.00 72.75 121 ILE A C 1
ATOM 945 O O . ILE A 1 121 ? 6.341 10.461 -26.043 1.00 72.75 121 ILE A O 1
ATOM 949 N N . GLY A 1 122 ? 5.609 8.576 -27.045 1.00 73.19 122 GLY A N 1
ATOM 950 C CA . GLY A 1 122 ? 6.740 8.381 -27.953 1.00 73.19 122 GLY A CA 1
ATOM 951 C C . GLY A 1 122 ? 7.889 7.597 -27.310 1.00 73.19 122 GLY A C 1
ATOM 952 O O . GLY A 1 122 ? 8.151 7.735 -26.114 1.00 73.19 122 GLY A O 1
ATOM 953 N N . ASP A 1 123 ? 8.586 6.785 -28.111 1.00 75.12 123 ASP A N 1
ATOM 954 C CA . ASP A 1 123 ? 9.656 5.887 -27.639 1.00 75.12 123 ASP A CA 1
ATOM 955 C C . ASP A 1 123 ? 10.828 6.641 -26.976 1.00 75.12 123 ASP A C 1
ATOM 957 O O . ASP A 1 123 ? 11.364 6.185 -25.967 1.00 75.12 123 ASP A O 1
ATOM 961 N N . ASP A 1 124 ? 11.164 7.844 -27.452 1.00 68.75 124 ASP A N 1
ATOM 962 C CA . ASP A 1 124 ? 12.262 8.667 -26.910 1.00 68.75 124 ASP A CA 1
ATOM 963 C C . ASP A 1 124 ? 12.001 9.186 -25.479 1.00 68.75 124 ASP A C 1
ATOM 965 O O . ASP A 1 124 ? 12.903 9.667 -24.781 1.00 68.75 124 ASP A O 1
ATOM 969 N N . ASN A 1 125 ? 10.752 9.095 -25.012 1.00 70.06 125 ASN A N 1
ATOM 970 C CA . ASN A 1 125 ? 10.328 9.563 -23.699 1.00 70.06 125 ASN A CA 1
ATOM 971 C C . ASN A 1 125 ? 10.067 8.437 -22.696 1.00 70.06 125 ASN A C 1
ATOM 973 O O . ASN A 1 125 ? 9.482 8.721 -21.648 1.00 70.06 125 ASN A O 1
ATOM 977 N N . ASP A 1 126 ? 10.514 7.200 -22.955 1.00 79.00 126 ASP A N 1
ATOM 978 C CA . ASP A 1 126 ? 10.288 6.094 -22.019 1.00 79.00 126 ASP A CA 1
ATOM 979 C C . ASP A 1 126 ? 10.918 6.388 -20.643 1.00 79.00 126 ASP A C 1
ATOM 981 O O . ASP A 1 126 ? 12.135 6.381 -20.435 1.00 79.00 126 ASP A O 1
ATOM 985 N N . ILE A 1 127 ? 10.043 6.665 -19.675 1.00 75.25 127 ILE A N 1
ATOM 986 C CA . ILE A 1 127 ? 10.395 6.947 -18.282 1.00 75.25 127 ILE A CA 1
ATOM 987 C C . ILE A 1 127 ? 11.087 5.732 -17.659 1.00 75.25 127 ILE A C 1
ATOM 989 O O . ILE A 1 127 ? 11.986 5.889 -16.832 1.00 75.25 127 ILE A O 1
ATOM 993 N N . LEU A 1 128 ? 10.695 4.522 -18.067 1.00 76.50 128 LEU A N 1
ATOM 994 C CA . LEU A 1 128 ? 11.272 3.290 -17.552 1.00 76.50 128 LEU A CA 1
ATOM 995 C C . LEU A 1 128 ? 12.737 3.152 -17.979 1.00 76.50 128 LEU A C 1
ATOM 997 O O . LEU A 1 128 ? 13.559 2.690 -17.189 1.00 76.50 128 LEU A O 1
ATOM 1001 N N . ASP A 1 129 ? 13.083 3.623 -19.175 1.00 76.75 129 ASP A N 1
ATOM 1002 C CA . ASP A 1 129 ? 14.446 3.559 -19.713 1.00 76.75 129 ASP A CA 1
ATOM 1003 C C . ASP A 1 129 ? 15.344 4.582 -19.035 1.00 76.75 129 ASP A C 1
ATOM 1005 O O . ASP A 1 129 ? 16.447 4.243 -18.608 1.00 76.75 129 ASP A O 1
ATOM 1009 N N . LYS A 1 130 ? 14.829 5.798 -18.826 1.00 74.19 130 LYS A N 1
ATOM 1010 C CA . LYS A 1 130 ? 15.517 6.842 -18.054 1.00 74.19 130 LYS A CA 1
ATOM 1011 C C . LYS A 1 130 ? 15.795 6.386 -16.619 1.00 74.19 130 LYS A C 1
ATOM 1013 O O . LYS A 1 130 ? 16.906 6.568 -16.126 1.00 74.19 130 LYS A O 1
ATOM 1018 N N . LEU A 1 131 ? 14.824 5.743 -15.968 1.00 70.25 131 LEU A N 1
ATOM 1019 C CA . LEU A 1 131 ? 14.976 5.250 -14.596 1.00 70.25 131 LEU A CA 1
ATOM 1020 C C . LEU A 1 131 ? 15.924 4.042 -14.514 1.00 70.25 131 LEU A C 1
ATOM 1022 O O . LEU A 1 131 ? 16.758 3.970 -13.615 1.00 70.25 131 LEU A O 1
ATOM 1026 N N . THR A 1 132 ? 15.848 3.118 -15.475 1.00 74.75 132 THR A N 1
ATOM 1027 C CA . THR A 1 132 ? 16.755 1.959 -15.546 1.00 74.75 132 THR A CA 1
ATOM 1028 C C . THR A 1 132 ? 18.201 2.399 -15.806 1.00 74.75 132 THR A C 1
ATOM 1030 O O . THR A 1 132 ? 19.132 1.868 -15.197 1.00 74.75 132 THR A O 1
ATOM 1033 N N . ALA A 1 133 ? 18.396 3.406 -16.663 1.00 71.75 133 ALA A N 1
ATOM 1034 C CA . ALA A 1 133 ? 19.701 4.010 -16.915 1.00 71.75 133 ALA A CA 1
ATOM 1035 C C . ALA A 1 133 ? 20.251 4.732 -15.672 1.00 71.75 133 ALA A C 1
ATOM 1037 O O . ALA A 1 133 ? 21.429 4.584 -15.355 1.00 71.75 133 ALA A O 1
ATOM 1038 N N . ALA A 1 134 ? 19.400 5.450 -14.928 1.00 67.94 134 ALA A N 1
ATOM 1039 C CA . ALA A 1 134 ? 19.780 6.112 -13.677 1.00 67.94 134 ALA A CA 1
ATOM 1040 C C . ALA A 1 134 ? 20.184 5.124 -12.566 1.00 67.94 134 ALA A C 1
ATOM 1042 O O . ALA A 1 134 ? 21.025 5.444 -11.730 1.00 67.94 134 ALA A O 1
ATOM 1043 N N . LEU A 1 135 ? 19.630 3.908 -12.576 1.00 64.88 135 LEU A N 1
ATOM 1044 C CA . LEU A 1 135 ? 19.986 2.818 -11.658 1.00 64.88 135 LEU A CA 1
ATOM 1045 C C . LEU A 1 135 ? 21.203 2.002 -12.139 1.00 64.88 135 LEU A C 1
ATOM 1047 O O . LEU A 1 135 ? 21.431 0.880 -11.673 1.00 64.88 135 LEU A O 1
ATOM 1051 N N . SER A 1 136 ? 21.991 2.555 -13.068 1.00 57.75 136 SER A N 1
ATOM 1052 C CA . SER A 1 136 ? 23.249 1.991 -13.571 1.00 57.75 136 SER A CA 1
ATOM 1053 C C . SER A 1 136 ? 23.125 0.540 -14.046 1.00 57.75 136 SER A C 1
ATOM 1055 O O . SER A 1 136 ? 24.020 -0.268 -13.806 1.00 57.75 136 SER A O 1
ATOM 1057 N N . SER A 1 137 ? 22.011 0.180 -14.700 1.00 59.19 137 SER A N 1
ATOM 1058 C CA . SER A 1 137 ? 21.740 -1.170 -15.241 1.00 59.19 137 SER A CA 1
ATOM 1059 C C . SER A 1 137 ? 21.742 -2.322 -14.222 1.00 59.19 137 SER A C 1
ATOM 1061 O O . SER A 1 137 ? 21.781 -3.489 -14.600 1.00 59.19 137 SER A O 1
ATOM 1063 N N . SER A 1 138 ? 21.667 -2.010 -12.926 1.00 66.38 138 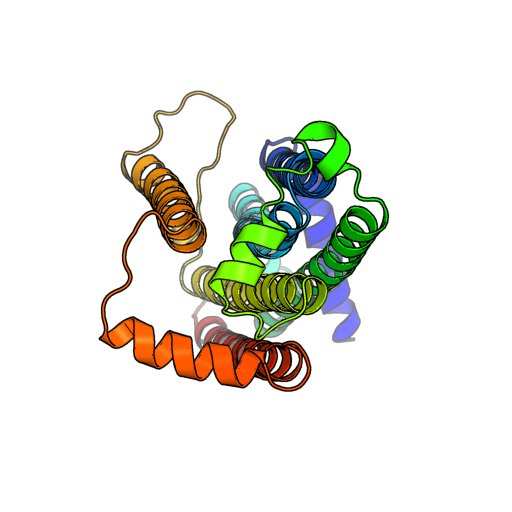SER A N 1
ATOM 1064 C CA . SER A 1 138 ? 21.641 -3.013 -11.855 1.00 66.38 138 SER A CA 1
ATOM 1065 C C . SER A 1 138 ? 20.337 -3.821 -11.794 1.00 66.38 138 SER A C 1
ATOM 1067 O O . SER A 1 138 ? 20.319 -4.916 -11.240 1.00 66.38 138 SER A O 1
ATOM 1069 N N . LEU A 1 139 ? 19.264 -3.291 -12.383 1.00 72.38 139 LEU A N 1
ATOM 1070 C CA . LEU A 1 139 ? 17.929 -3.877 -12.436 1.00 72.38 139 LEU A CA 1
ATOM 1071 C C . LEU A 1 139 ? 17.440 -3.945 -13.879 1.00 72.38 139 LEU A C 1
ATOM 1073 O O . LEU A 1 139 ? 17.678 -3.031 -14.673 1.00 72.38 139 LEU A O 1
ATOM 1077 N N . SER A 1 140 ? 16.683 -4.989 -14.204 1.00 85.00 140 SER A N 1
ATOM 1078 C CA . SER A 1 140 ? 15.911 -5.024 -15.440 1.00 85.00 140 SER A CA 1
ATOM 1079 C C . SER A 1 140 ? 14.739 -4.036 -15.367 1.00 85.00 140 SER A C 1
ATOM 1081 O O . SER A 1 140 ? 14.265 -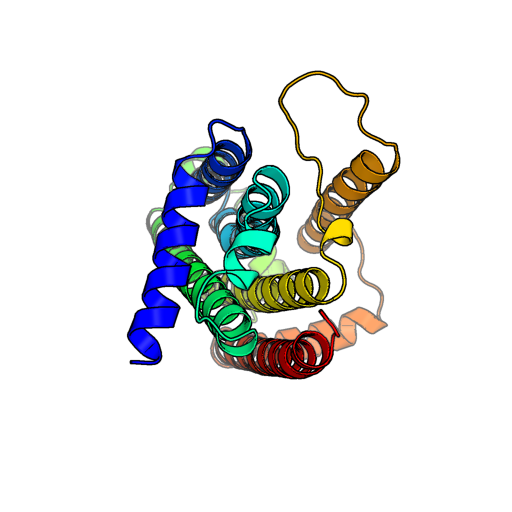3.679 -14.287 1.00 85.00 140 SER A O 1
ATOM 1083 N N . LYS A 1 141 ? 14.192 -3.640 -16.522 1.00 83.94 141 LYS A N 1
ATOM 1084 C CA . LYS A 1 141 ? 12.956 -2.834 -16.597 1.00 83.94 141 LYS A CA 1
ATOM 1085 C C . LYS A 1 141 ? 11.804 -3.467 -15.794 1.00 83.94 141 LYS A C 1
ATOM 1087 O O . LYS A 1 141 ? 11.000 -2.765 -15.184 1.00 83.94 141 LYS A O 1
ATOM 1092 N N . THR A 1 142 ? 11.748 -4.800 -15.765 1.00 84.06 142 THR A N 1
ATOM 1093 C CA . THR A 1 142 ? 10.764 -5.557 -14.979 1.00 84.06 142 THR A CA 1
ATOM 1094 C C . THR A 1 142 ? 11.094 -5.504 -13.490 1.00 84.06 142 THR A C 1
ATOM 1096 O O . THR A 1 142 ? 10.195 -5.264 -12.688 1.00 84.06 142 THR A O 1
ATOM 1099 N N . GLY A 1 143 ? 12.368 -5.648 -13.119 1.00 81.69 143 GLY A N 1
ATOM 1100 C CA . GLY A 1 143 ? 12.840 -5.507 -11.742 1.00 81.69 143 GLY A CA 1
ATOM 1101 C C . GLY A 1 143 ? 12.507 -4.136 -11.157 1.00 81.69 143 GLY A C 1
ATOM 1102 O O . GLY A 1 143 ? 11.992 -4.045 -10.046 1.00 81.69 143 GLY A O 1
ATOM 1103 N N . VAL A 1 144 ? 12.663 -3.064 -11.940 1.00 82.44 144 VAL A N 1
ATOM 1104 C CA . VAL A 1 144 ? 12.250 -1.705 -11.546 1.00 82.44 144 VAL A CA 1
ATOM 1105 C C . VAL A 1 144 ? 10.742 -1.633 -11.258 1.00 82.44 144 VAL A C 1
ATOM 1107 O O . VAL A 1 144 ? 10.336 -1.074 -10.236 1.00 82.44 144 VAL A O 1
ATOM 1110 N N . ILE A 1 145 ? 9.897 -2.229 -12.110 1.00 84.69 145 ILE A N 1
ATOM 1111 C CA . ILE A 1 145 ? 8.440 -2.292 -11.889 1.00 84.69 145 ILE A CA 1
ATOM 1112 C C . ILE A 1 145 ? 8.108 -3.074 -10.612 1.00 84.69 145 ILE A C 1
ATOM 1114 O O . ILE A 1 145 ? 7.285 -2.617 -9.815 1.00 84.69 145 ILE A O 1
ATOM 1118 N N . VAL A 1 146 ? 8.747 -4.230 -10.413 1.00 85.75 146 VAL A N 1
ATOM 1119 C CA . VAL A 1 146 ? 8.563 -5.089 -9.235 1.00 85.75 146 VAL A CA 1
ATOM 1120 C C . VAL A 1 146 ? 8.938 -4.320 -7.970 1.00 85.75 146 VAL A C 1
ATOM 1122 O O . VAL A 1 146 ? 8.078 -4.107 -7.116 1.00 85.75 146 VAL A O 1
ATOM 1125 N N . VAL A 1 147 ? 10.163 -3.799 -7.888 1.00 83.62 147 VAL A N 1
ATOM 1126 C CA . VAL A 1 147 ? 10.645 -3.026 -6.732 1.00 83.62 147 VAL A CA 1
ATOM 1127 C C . VAL A 1 147 ? 9.722 -1.858 -6.423 1.00 83.62 147 VAL A C 1
ATOM 1129 O O . VAL A 1 147 ? 9.326 -1.685 -5.272 1.00 83.62 147 VAL A O 1
ATOM 1132 N N . THR A 1 148 ? 9.314 -1.091 -7.436 1.00 83.06 148 THR A N 1
ATOM 1133 C CA . THR A 1 148 ? 8.458 0.082 -7.216 1.00 83.06 148 THR A CA 1
ATOM 1134 C C . THR A 1 148 ? 7.073 -0.322 -6.704 1.00 83.06 148 THR A C 1
ATOM 1136 O O . THR A 1 148 ? 6.606 0.231 -5.711 1.00 83.06 148 THR A O 1
ATOM 1139 N N . CYS A 1 149 ? 6.426 -1.326 -7.307 1.00 86.19 149 CYS A N 1
ATOM 1140 C CA . CYS A 1 149 ? 5.106 -1.789 -6.861 1.00 86.19 149 CYS A CA 1
ATOM 1141 C C . CYS A 1 149 ? 5.134 -2.327 -5.426 1.00 86.19 149 CYS A C 1
ATOM 1143 O O . CYS A 1 149 ? 4.273 -1.981 -4.615 1.00 86.19 149 CYS A O 1
ATOM 1145 N N . PHE A 1 150 ? 6.126 -3.155 -5.097 1.00 85.88 150 PHE A N 1
ATOM 1146 C CA . PHE A 1 150 ? 6.244 -3.747 -3.767 1.00 85.88 150 PHE A CA 1
ATOM 1147 C C . PHE A 1 150 ? 6.673 -2.725 -2.709 1.00 85.88 150 PHE A C 1
ATOM 1149 O O . PHE A 1 150 ? 6.174 -2.787 -1.586 1.00 85.88 150 PHE A O 1
ATOM 1156 N N . ALA A 1 151 ? 7.506 -1.741 -3.060 1.00 83.94 151 ALA A N 1
ATOM 1157 C CA . ALA A 1 151 ? 7.843 -0.631 -2.172 1.00 83.94 151 ALA A CA 1
ATOM 1158 C C . ALA A 1 151 ? 6.618 0.239 -1.857 1.00 83.94 151 ALA A C 1
ATOM 1160 O O . ALA A 1 151 ? 6.345 0.521 -0.690 1.00 83.94 151 ALA A O 1
ATOM 1161 N N . MET A 1 152 ? 5.830 0.610 -2.873 1.00 85.94 152 MET A N 1
ATOM 1162 C CA . MET A 1 152 ? 4.595 1.383 -2.676 1.00 85.94 152 MET A CA 1
ATOM 1163 C C . MET A 1 152 ? 3.561 0.606 -1.857 1.00 85.94 152 MET A C 1
ATOM 1165 O O . MET A 1 152 ? 2.859 1.185 -1.028 1.00 85.94 152 MET A O 1
ATOM 1169 N N . ASN A 1 153 ? 3.497 -0.715 -2.033 1.00 88.06 153 ASN A N 1
ATOM 1170 C CA . ASN A 1 153 ? 2.655 -1.581 -1.218 1.00 88.06 153 ASN A CA 1
ATOM 1171 C C . ASN A 1 153 ? 3.119 -1.647 0.249 1.00 88.06 153 ASN A C 1
ATOM 1173 O O . ASN A 1 153 ? 2.308 -1.470 1.155 1.00 88.06 153 ASN A O 1
ATOM 1177 N N . ALA A 1 154 ? 4.419 -1.842 0.491 1.00 84.62 154 ALA A N 1
ATOM 1178 C CA . ALA A 1 154 ? 4.998 -1.855 1.835 1.00 84.62 154 ALA A CA 1
ATOM 1179 C C . ALA A 1 154 ? 4.727 -0.535 2.581 1.00 84.62 154 ALA A C 1
ATOM 1181 O O . ALA A 1 154 ? 4.293 -0.544 3.737 1.00 84.62 154 ALA A O 1
ATOM 1182 N N . LEU A 1 155 ? 4.895 0.600 1.894 1.00 83.44 155 LEU A N 1
ATOM 1183 C CA . LEU A 1 155 ? 4.550 1.919 2.425 1.00 83.44 155 LEU A CA 1
ATOM 1184 C C . LEU A 1 155 ? 3.052 2.047 2.718 1.00 83.44 155 LEU A C 1
ATOM 1186 O O . LEU A 1 155 ? 2.683 2.538 3.783 1.00 83.44 155 LEU A O 1
ATOM 1190 N N . SER A 1 156 ? 2.189 1.566 1.819 1.00 86.69 156 SER A N 1
ATOM 1191 C CA . SER A 1 156 ? 0.737 1.566 2.026 1.00 86.69 156 SER A CA 1
ATOM 1192 C C . SER A 1 156 ? 0.328 0.819 3.299 1.00 86.69 156 SER A C 1
ATOM 1194 O O . SER A 1 156 ? -0.475 1.331 4.079 1.00 86.69 156 SER A O 1
ATOM 1196 N N . PHE A 1 157 ? 0.909 -0.358 3.556 1.00 85.31 157 PHE A N 1
ATOM 1197 C CA . PHE A 1 157 ? 0.639 -1.132 4.773 1.00 85.31 157 PHE A CA 1
ATOM 1198 C C . PHE A 1 157 ? 1.037 -0.373 6.044 1.00 85.31 157 PHE A C 1
ATOM 1200 O O . PHE A 1 157 ? 0.230 -0.281 6.970 1.00 85.31 157 PHE A O 1
ATOM 1207 N N . ILE A 1 158 ? 2.228 0.239 6.052 1.00 81.25 158 ILE A N 1
ATOM 1208 C CA . ILE A 1 158 ? 2.715 1.057 7.177 1.00 81.25 158 ILE A CA 1
ATOM 1209 C C . ILE A 1 158 ? 1.791 2.258 7.415 1.00 81.25 158 ILE A C 1
ATOM 1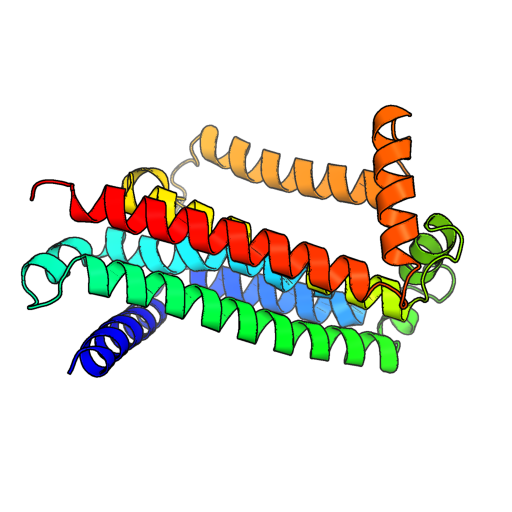211 O O . ILE A 1 158 ? 1.436 2.566 8.559 1.00 81.25 158 ILE A O 1
ATOM 1215 N N . MET A 1 159 ? 1.370 2.932 6.341 1.00 81.88 159 MET A N 1
ATOM 1216 C CA . MET A 1 159 ? 0.452 4.069 6.417 1.00 81.88 159 MET A CA 1
ATOM 1217 C C . MET A 1 159 ? -0.921 3.645 6.940 1.00 81.88 159 MET A C 1
ATOM 1219 O O . MET A 1 159 ? -1.415 4.264 7.881 1.00 81.88 159 MET A O 1
ATOM 1223 N N . CYS A 1 160 ? -1.504 2.567 6.406 1.00 84.62 160 CYS A N 1
ATOM 1224 C CA . CYS A 1 160 ? -2.780 2.026 6.878 1.00 84.62 160 CYS A CA 1
ATOM 1225 C C . CYS A 1 160 ? -2.740 1.758 8.380 1.00 84.62 160 CYS A C 1
ATOM 1227 O O . CYS A 1 160 ? -3.611 2.242 9.100 1.00 84.62 160 CYS A O 1
ATOM 1229 N N . SER A 1 161 ? -1.727 1.027 8.859 1.00 82.31 161 SER A N 1
ATOM 1230 C CA . SER A 1 161 ? -1.607 0.683 10.277 1.00 82.31 161 SER A CA 1
ATOM 1231 C C . SER A 1 161 ? -1.391 1.907 11.162 1.00 82.31 161 SER A C 1
ATOM 1233 O O . SER A 1 161 ? -2.005 2.013 12.220 1.00 82.31 161 SER A O 1
ATOM 1235 N N . SER A 1 162 ? -0.591 2.873 10.705 1.00 82.00 162 SER A N 1
ATOM 1236 C CA . SER A 1 162 ? -0.349 4.119 11.443 1.00 82.00 162 SER A CA 1
ATOM 1237 C C . SER A 1 162 ? -1.617 4.968 11.563 1.00 82.00 162 SER A C 1
ATOM 1239 O O . SER A 1 162 ? -1.939 5.471 12.641 1.00 82.00 162 SER A O 1
ATOM 1241 N N . ILE A 1 163 ? -2.374 5.108 10.469 1.00 81.00 163 ILE A N 1
ATOM 1242 C CA . ILE A 1 163 ? -3.649 5.834 10.470 1.00 81.00 163 ILE A CA 1
ATOM 1243 C C . ILE A 1 163 ? -4.670 5.079 11.337 1.00 81.00 163 ILE A C 1
ATOM 1245 O O . ILE A 1 163 ? -5.365 5.707 12.131 1.00 81.00 163 ILE A O 1
ATOM 1249 N N . LEU A 1 164 ? -4.728 3.743 11.269 1.00 84.69 164 LEU A N 1
ATOM 1250 C CA . LEU A 1 164 ? -5.615 2.945 12.125 1.00 84.69 164 LEU A CA 1
ATOM 1251 C C . LEU A 1 164 ? -5.308 3.152 13.611 1.00 84.69 164 LEU A C 1
ATOM 1253 O O . LEU A 1 164 ? -6.217 3.409 14.396 1.00 84.69 164 LEU A O 1
ATOM 1257 N N . ARG A 1 165 ? -4.035 3.079 14.011 1.00 83.81 165 ARG A N 1
ATOM 1258 C CA . ARG A 1 165 ? -3.641 3.321 15.403 1.00 83.81 165 ARG A CA 1
ATOM 1259 C C . ARG A 1 165 ? -4.025 4.724 15.851 1.00 83.81 165 ARG A C 1
ATOM 1261 O O . ARG A 1 165 ? -4.630 4.881 16.909 1.00 83.81 165 ARG A O 1
ATOM 1268 N N . ASN A 1 166 ? -3.729 5.736 15.034 1.00 81.06 166 ASN A N 1
ATOM 1269 C CA . ASN A 1 166 ? -4.103 7.118 15.332 1.00 81.06 166 ASN A CA 1
ATOM 1270 C C . ASN A 1 166 ? -5.623 7.273 15.507 1.00 81.06 166 ASN A C 1
ATOM 1272 O O . ASN A 1 166 ? -6.047 8.042 16.367 1.00 81.06 166 ASN A O 1
ATOM 1276 N N . TYR A 1 167 ? -6.436 6.505 14.773 1.00 80.12 167 TYR A N 1
ATOM 1277 C CA . TYR A 1 167 ? -7.896 6.511 14.911 1.00 80.12 167 TYR A CA 1
ATOM 1278 C C . TYR A 1 167 ? -8.319 6.010 16.279 1.00 80.12 167 TYR A C 1
ATOM 1280 O O . TYR A 1 167 ? -9.021 6.701 17.012 1.00 80.12 167 TYR A O 1
ATOM 1288 N N . PHE A 1 168 ? -7.849 4.823 16.649 1.00 80.81 168 PHE A N 1
ATOM 1289 C CA . PHE A 1 168 ? -8.180 4.223 17.934 1.00 80.81 168 PHE A CA 1
ATOM 1290 C C . PHE A 1 168 ? -7.618 5.033 19.112 1.00 80.81 168 PHE A C 1
ATOM 1292 O O . PHE A 1 168 ? -8.246 5.113 20.175 1.00 80.81 168 PHE A O 1
ATOM 1299 N N . LYS A 1 169 ? -6.476 5.702 18.919 1.00 80.75 169 LYS A N 1
ATOM 1300 C CA . LYS A 1 169 ? -5.880 6.601 19.908 1.00 80.75 169 LYS A CA 1
ATOM 1301 C C . LYS A 1 169 ? -6.657 7.905 20.055 1.00 80.75 169 LYS A C 1
ATOM 1303 O O . LYS A 1 169 ? -6.950 8.268 21.185 1.00 80.75 169 LYS A O 1
ATOM 1308 N N . ASN A 1 170 ? -7.025 8.579 18.969 1.00 76.38 170 ASN A N 1
ATOM 1309 C CA . ASN A 1 170 ? -7.780 9.835 18.980 1.00 76.38 170 ASN A CA 1
ATOM 1310 C C . ASN A 1 170 ? -8.653 9.935 17.714 1.00 76.38 170 ASN A C 1
ATOM 1312 O O . ASN A 1 170 ? -8.180 10.461 16.700 1.00 76.38 170 ASN A O 1
ATOM 1316 N N . PRO A 1 171 ? -9.929 9.506 17.754 1.00 68.50 171 PRO A N 1
ATOM 1317 C CA . PRO A 1 171 ? -10.788 9.487 16.569 1.00 68.50 171 PRO A CA 1
ATOM 1318 C C . PRO A 1 171 ? -10.903 10.867 15.905 1.00 68.50 171 PRO A C 1
ATOM 1320 O O . PRO A 1 171 ? -10.802 10.989 14.685 1.00 68.50 171 PRO A O 1
ATOM 1323 N N . GLU A 1 172 ? -11.009 11.930 16.706 1.00 65.31 172 GLU A N 1
ATOM 1324 C CA . GLU A 1 172 ? -11.135 13.316 16.232 1.00 65.31 172 GLU A CA 1
ATOM 1325 C C . GLU A 1 172 ? -9.941 13.799 15.389 1.00 65.31 172 GLU A C 1
ATOM 1327 O O . GLU A 1 172 ? -10.091 14.704 14.568 1.00 65.31 172 GLU A O 1
ATOM 1332 N N . SER A 1 173 ? -8.768 13.172 15.532 1.00 62.91 173 SER A N 1
ATOM 1333 C CA . SER A 1 173 ? -7.550 13.551 14.801 1.00 62.91 173 SER A CA 1
ATOM 1334 C C . SER A 1 173 ? -7.546 13.129 13.326 1.00 62.91 173 SER A C 1
ATOM 1336 O O . SER A 1 173 ? -6.775 13.671 12.537 1.00 62.91 173 SER A O 1
ATOM 1338 N N . ILE A 1 174 ? -8.423 12.196 12.935 1.00 57.66 174 ILE A N 1
ATOM 1339 C CA . ILE A 1 174 ? -8.503 11.635 11.569 1.00 57.66 174 ILE A CA 1
ATOM 1340 C C . ILE A 1 174 ? -9.672 12.210 10.777 1.00 57.66 174 ILE A C 1
ATOM 1342 O O . ILE A 1 174 ? -9.908 11.826 9.633 1.00 57.66 174 ILE A O 1
ATOM 1346 N N . GLY A 1 175 ? -10.365 13.201 11.341 1.00 48.66 175 GLY A N 1
ATOM 1347 C CA . GLY A 1 175 ? -11.345 14.006 10.628 1.00 48.66 175 GLY A CA 1
ATOM 1348 C C . GLY A 1 175 ? -10.694 14.829 9.516 1.00 48.66 175 GLY A C 1
ATOM 1349 O O . GLY A 1 175 ? -10.642 16.054 9.597 1.00 48.66 175 GLY A O 1
ATOM 1350 N N . VAL A 1 176 ? -10.235 14.181 8.444 1.00 44.00 176 VAL A N 1
ATOM 1351 C CA . VAL A 1 176 ? -9.989 14.846 7.176 1.00 44.00 176 VAL A CA 1
ATOM 1352 C C . VAL A 1 176 ? -11.373 15.257 6.697 1.00 44.00 176 VAL A C 1
ATOM 1354 O O . VAL A 1 176 ? -12.141 14.469 6.139 1.00 44.00 176 VAL A O 1
ATOM 1357 N N . ASN A 1 177 ? -11.737 16.505 6.979 1.00 39.09 177 ASN A N 1
ATOM 1358 C CA . ASN A 1 177 ? -12.930 17.140 6.443 1.00 39.09 177 ASN A CA 1
ATOM 1359 C C . ASN A 1 177 ? -12.745 17.357 4.932 1.00 39.09 177 ASN A C 1
ATOM 1361 O O . ASN A 1 177 ? -12.817 18.478 4.440 1.00 39.09 177 ASN A O 1
ATOM 1365 N N . VAL A 1 178 ? -12.569 16.284 4.153 1.00 40.34 178 VAL A N 1
ATOM 1366 C CA . VAL A 1 178 ? -12.765 16.308 2.700 1.00 40.34 178 VAL A CA 1
ATOM 1367 C C . VAL A 1 178 ? -14.270 16.304 2.443 1.00 40.34 178 VAL A C 1
ATOM 1369 O O . VAL A 1 178 ? -14.852 15.388 1.868 1.00 40.34 178 VAL A O 1
ATOM 1372 N N . SER A 1 179 ? -14.965 17.322 2.949 1.00 32.38 179 SER A N 1
ATOM 1373 C CA . SER A 1 179 ? -16.301 17.637 2.480 1.00 32.38 179 SER A CA 1
ATOM 1374 C C . SER A 1 179 ? -16.148 18.482 1.223 1.00 32.38 179 SER A C 1
ATOM 1376 O O . SER A 1 179 ? -16.190 19.705 1.278 1.00 32.38 179 SER A O 1
ATOM 1378 N N . LEU A 1 180 ? -16.036 17.825 0.070 1.00 37.12 180 LEU A N 1
ATOM 1379 C CA . LEU A 1 180 ? -16.222 18.461 -1.244 1.00 37.12 180 LEU A CA 1
ATOM 1380 C C . LEU A 1 180 ? -17.671 18.953 -1.458 1.00 37.12 180 LEU A C 1
ATOM 1382 O O . LEU A 1 180 ? -17.990 19.549 -2.480 1.00 37.12 180 LEU A O 1
ATOM 1386 N N . SER A 1 181 ? -18.575 18.739 -0.493 1.00 33.78 181 SER A N 1
ATOM 1387 C CA . SER A 1 181 ? -19.942 19.253 -0.539 1.00 33.78 181 SER A CA 1
ATOM 1388 C C . SER A 1 181 ? -20.094 20.522 0.306 1.00 33.78 181 SER A C 1
ATOM 1390 O O . SER A 1 181 ? -20.115 20.443 1.538 1.00 33.78 181 SER A O 1
ATOM 1392 N N . LYS A 1 182 ? -20.340 21.631 -0.398 1.00 35.59 182 LYS A N 1
ATOM 1393 C CA . LYS A 1 182 ? -20.584 23.004 0.069 1.00 35.59 182 LYS A CA 1
ATOM 1394 C C . LYS A 1 182 ? -19.349 23.695 0.642 1.00 35.59 182 LYS A C 1
ATOM 1396 O O . LYS A 1 182 ? -18.745 23.235 1.600 1.00 35.59 182 LYS A O 1
ATOM 1401 N N . SER A 1 183 ? -19.049 24.843 0.039 1.00 38.91 183 SER A N 1
ATOM 1402 C CA . SER A 1 183 ? -17.995 25.818 0.322 1.00 38.91 183 SER A CA 1
ATOM 1403 C C . SER A 1 183 ? -17.937 26.292 1.784 1.00 38.91 183 SER A C 1
ATOM 1405 O O . SER A 1 183 ? -18.148 27.468 2.087 1.00 38.91 183 SER A O 1
ATOM 1407 N N . LYS A 1 184 ? -17.631 25.403 2.727 1.00 40.34 184 LYS A N 1
ATOM 1408 C CA . LYS A 1 184 ? -17.031 25.819 3.990 1.00 40.34 184 LYS A CA 1
ATOM 1409 C C . LYS A 1 184 ? -15.562 26.058 3.691 1.00 40.34 184 LYS A C 1
ATOM 1411 O O . LYS A 1 184 ? -14.880 25.146 3.239 1.00 40.34 184 LYS A O 1
ATOM 1416 N N . LYS A 1 185 ? -15.122 27.306 3.885 1.00 40.50 185 LYS A N 1
ATOM 1417 C CA . LYS A 1 185 ? -13.720 27.726 3.796 1.00 40.50 185 LYS A CA 1
ATOM 1418 C C . LYS A 1 185 ? -12.850 26.649 4.449 1.00 40.50 185 LYS A C 1
ATOM 1420 O O . LYS A 1 185 ? -12.918 26.467 5.664 1.00 40.50 185 LYS A O 1
ATOM 1425 N N . LEU A 1 186 ? -12.110 25.914 3.623 1.00 43.19 186 LEU A N 1
ATOM 1426 C CA . LEU A 1 186 ? -11.084 24.969 4.051 1.00 43.19 186 LEU A CA 1
ATOM 1427 C C . LEU A 1 186 ? -10.190 25.686 5.074 1.00 43.19 186 LEU A C 1
ATOM 1429 O O . LEU A 1 186 ? -9.784 26.834 4.856 1.00 43.19 186 LEU A O 1
ATOM 1433 N N . LYS A 1 187 ? -9.943 25.057 6.228 1.00 47.59 187 LYS A N 1
ATOM 1434 C CA . LYS A 1 187 ? -9.050 25.640 7.235 1.00 47.59 187 LYS A CA 1
ATOM 1435 C C . LYS A 1 187 ? -7.633 25.661 6.656 1.00 47.59 187 LYS A C 1
ATOM 1437 O O . LYS A 1 187 ? -7.263 24.773 5.892 1.00 47.59 187 LYS A O 1
ATOM 1442 N N . LYS A 1 188 ? -6.819 26.661 7.023 1.00 46.28 188 LYS A N 1
ATOM 1443 C CA . LYS A 1 188 ? -5.421 26.775 6.552 1.00 46.28 188 LYS A CA 1
ATOM 1444 C C . LYS A 1 188 ? -4.630 25.467 6.736 1.00 46.28 188 LYS A C 1
ATOM 1446 O O . LYS A 1 188 ? -3.816 25.152 5.883 1.00 46.28 188 LYS A O 1
ATOM 1451 N N . SER A 1 189 ? -4.911 24.690 7.786 1.00 40.75 189 SER A N 1
ATOM 1452 C CA . SER A 1 189 ? -4.289 23.384 8.054 1.00 40.75 189 SER A CA 1
ATOM 1453 C C . SER A 1 189 ? -4.529 22.339 6.961 1.00 40.75 189 SER A C 1
ATOM 1455 O O . SER A 1 189 ? -3.630 21.558 6.670 1.00 40.75 189 SER A O 1
ATOM 1457 N N . ASP A 1 190 ? -5.700 22.345 6.320 1.00 41.22 190 ASP A N 1
ATOM 1458 C CA . ASP A 1 190 ? -6.079 21.329 5.331 1.00 41.22 190 ASP A CA 1
ATOM 1459 C C . ASP A 1 190 ? -5.426 21.623 3.975 1.00 41.22 190 ASP A C 1
ATOM 1461 O O . ASP A 1 190 ? -4.951 20.713 3.301 1.00 41.22 190 ASP A O 1
ATOM 1465 N N . TYR A 1 191 ? -5.305 22.906 3.611 1.00 48.50 191 TYR A N 1
ATOM 1466 C CA . TYR A 1 191 ? -4.489 23.332 2.468 1.00 48.50 191 TYR A CA 1
ATOM 1467 C C . TYR A 1 191 ? -3.001 23.081 2.695 1.00 48.50 191 TYR A C 1
ATOM 1469 O O . TYR A 1 191 ? -2.299 22.738 1.749 1.00 48.50 191 TYR A O 1
ATOM 1477 N N . VAL A 1 192 ? -2.522 23.234 3.932 1.00 44.22 192 VAL A N 1
ATOM 1478 C CA . VAL A 1 192 ? -1.134 22.918 4.285 1.00 44.22 192 VAL A CA 1
ATOM 1479 C C . VAL A 1 192 ? -0.895 21.415 4.194 1.00 44.22 192 VAL A C 1
ATOM 1481 O O . VAL A 1 192 ? 0.104 21.027 3.613 1.00 44.22 192 VAL A O 1
ATOM 1484 N N . GLY A 1 193 ? -1.812 20.562 4.662 1.00 38.66 193 GLY A N 1
ATOM 1485 C CA . GLY A 1 193 ? -1.684 19.105 4.538 1.00 38.66 193 GLY A CA 1
ATOM 1486 C C . GLY A 1 193 ? -1.732 18.618 3.087 1.00 38.66 193 GLY A C 1
ATOM 1487 O O . GLY A 1 193 ? -0.867 17.858 2.655 1.00 38.66 193 GLY A O 1
ATOM 1488 N N . LEU A 1 194 ? -2.694 19.101 2.297 1.00 43.06 194 LEU A N 1
ATOM 1489 C CA . LEU A 1 194 ? -2.835 18.738 0.881 1.00 43.06 194 LEU A CA 1
ATOM 1490 C C . LEU A 1 194 ? -1.678 19.313 0.045 1.00 43.06 194 LEU A C 1
ATOM 1492 O O . LEU A 1 194 ? -1.098 18.611 -0.778 1.00 43.06 194 LEU A O 1
ATOM 1496 N N . GLY A 1 195 ? -1.269 20.550 0.338 1.00 43.09 195 GLY A N 1
ATOM 1497 C CA . GLY A 1 195 ? -0.084 21.186 -0.231 1.00 43.09 195 GLY A CA 1
ATOM 1498 C C . GLY A 1 195 ? 1.202 20.452 0.134 1.00 43.09 195 GLY A C 1
ATOM 1499 O O . GLY A 1 195 ? 2.011 20.202 -0.743 1.00 43.09 195 GLY A O 1
ATOM 1500 N N . PHE A 1 196 ? 1.369 20.018 1.383 1.00 44.72 196 PHE A N 1
ATOM 1501 C CA . PHE A 1 196 ? 2.524 19.238 1.830 1.00 44.72 196 PHE A CA 1
ATOM 1502 C C . PHE A 1 196 ? 2.565 17.860 1.169 1.00 44.72 196 PHE A C 1
ATOM 1504 O O . PHE A 1 196 ? 3.627 17.419 0.750 1.00 44.72 196 PHE A O 1
ATOM 1511 N N . THR A 1 197 ? 1.412 17.215 0.986 1.00 42.78 197 THR A N 1
ATOM 1512 C CA . THR A 1 197 ? 1.325 15.922 0.289 1.00 42.78 197 THR A CA 1
ATOM 1513 C C . THR A 1 197 ? 1.685 16.070 -1.189 1.00 42.78 197 THR A C 1
ATOM 1515 O O . THR A 1 197 ? 2.479 15.290 -1.704 1.00 42.78 197 THR A O 1
ATOM 1518 N N . ILE A 1 198 ? 1.172 17.109 -1.860 1.00 47.75 198 ILE A N 1
ATOM 1519 C CA . ILE A 1 198 ? 1.520 17.435 -3.251 1.00 47.75 198 ILE A CA 1
ATOM 1520 C C . ILE A 1 198 ? 2.998 17.823 -3.364 1.00 47.75 198 ILE A C 1
ATOM 1522 O O . ILE A 1 198 ? 3.668 17.360 -4.277 1.00 47.75 198 ILE A O 1
ATOM 1526 N N . VAL A 1 199 ? 3.534 18.616 -2.433 1.00 47.19 199 VAL A N 1
ATOM 1527 C CA . VAL A 1 199 ? 4.947 19.023 -2.411 1.00 47.19 199 VAL A CA 1
ATOM 1528 C C . VAL A 1 199 ? 5.859 17.832 -2.146 1.00 47.19 199 VAL A C 1
ATOM 1530 O O . VAL A 1 199 ? 6.873 17.726 -2.817 1.00 47.19 199 VAL A O 1
ATOM 1533 N N . ILE A 1 200 ? 5.504 16.900 -1.256 1.00 50.75 200 ILE A N 1
ATOM 1534 C CA . ILE A 1 200 ? 6.244 15.642 -1.077 1.00 50.75 200 ILE A CA 1
ATOM 1535 C C . ILE A 1 200 ? 6.180 14.803 -2.349 1.00 50.75 200 ILE A C 1
ATOM 1537 O O . ILE A 1 200 ? 7.206 14.278 -2.766 1.00 50.75 200 ILE A O 1
ATOM 1541 N N . MET A 1 201 ? 5.013 14.697 -2.994 1.00 46.97 201 MET A N 1
ATOM 1542 C CA . MET A 1 201 ? 4.878 13.969 -4.259 1.00 46.97 201 MET A CA 1
ATOM 1543 C C . MET A 1 201 ? 5.731 14.596 -5.363 1.00 46.97 201 MET A C 1
ATOM 1545 O O . MET A 1 201 ? 6.417 13.873 -6.073 1.00 46.97 201 MET A O 1
ATOM 1549 N N . ILE A 1 202 ? 5.725 15.926 -5.485 1.00 52.81 202 ILE A N 1
ATOM 1550 C CA . ILE A 1 202 ? 6.525 16.674 -6.462 1.00 52.81 202 ILE A CA 1
ATOM 1551 C C . ILE A 1 202 ? 8.010 16.567 -6.125 1.00 52.81 202 ILE A C 1
ATOM 1553 O O . ILE A 1 202 ? 8.795 16.293 -7.014 1.00 52.81 202 ILE A O 1
ATOM 1557 N N . PHE A 1 203 ? 8.407 16.712 -4.861 1.00 48.22 203 PHE A N 1
ATOM 1558 C CA . PHE A 1 203 ? 9.797 16.587 -4.419 1.00 48.22 203 PHE A CA 1
ATOM 1559 C C . PHE A 1 203 ? 10.329 15.168 -4.646 1.00 48.22 203 PHE A C 1
ATOM 1561 O O . PHE A 1 203 ? 11.436 14.992 -5.147 1.00 48.22 203 PHE A O 1
ATOM 1568 N N . PHE A 1 204 ? 9.515 14.151 -4.360 1.00 50.66 204 PHE A N 1
ATOM 1569 C CA . PHE A 1 204 ? 9.831 12.756 -4.644 1.00 50.66 204 PHE A CA 1
ATOM 1570 C C . PHE A 1 204 ? 9.917 12.493 -6.152 1.00 50.66 204 PHE A C 1
ATOM 1572 O O . PHE A 1 204 ? 10.879 11.878 -6.603 1.00 50.66 204 PHE A O 1
ATOM 1579 N N . LEU A 1 205 ? 8.977 13.017 -6.949 1.00 48.56 205 LEU A N 1
ATOM 1580 C CA . LEU A 1 205 ? 9.043 12.966 -8.412 1.00 48.56 205 LEU A CA 1
ATOM 1581 C C . LEU A 1 205 ? 10.296 13.680 -8.935 1.00 48.56 205 LEU A C 1
ATOM 1583 O O . LEU A 1 205 ? 10.981 13.108 -9.764 1.00 48.56 205 LEU A O 1
ATOM 1587 N N . SER A 1 206 ? 10.660 14.849 -8.405 1.00 47.75 206 SER A N 1
ATOM 1588 C CA . SER A 1 206 ? 11.850 15.617 -8.796 1.00 47.75 206 SER A CA 1
ATOM 1589 C C . SER A 1 206 ? 13.169 14.923 -8.438 1.00 47.75 206 SER A C 1
ATOM 1591 O O . SER A 1 206 ? 14.140 15.048 -9.187 1.00 47.75 206 SER A O 1
ATOM 1593 N N . ILE A 1 207 ? 13.213 14.165 -7.335 1.00 51.12 207 ILE A N 1
ATOM 1594 C CA . ILE A 1 207 ? 14.337 13.273 -7.002 1.00 51.12 207 ILE A CA 1
ATOM 1595 C C . ILE A 1 207 ? 14.396 12.110 -8.001 1.00 51.12 207 ILE A C 1
ATOM 1597 O O . ILE A 1 207 ? 15.455 11.835 -8.560 1.00 51.12 207 ILE A O 1
ATOM 1601 N N . MET A 1 208 ? 13.260 11.464 -8.279 1.00 44.25 208 MET A N 1
ATOM 1602 C CA . MET A 1 208 ? 13.187 10.310 -9.187 1.00 44.25 208 MET A CA 1
ATOM 1603 C C . MET A 1 208 ? 13.416 10.682 -10.661 1.00 44.25 208 MET A C 1
ATOM 1605 O O . MET A 1 208 ? 13.931 9.870 -11.423 1.00 44.25 208 MET A O 1
ATOM 1609 N N . THR A 1 209 ? 13.086 11.909 -11.073 1.00 46.44 209 THR A N 1
ATOM 1610 C CA . THR A 1 209 ? 13.368 12.445 -12.416 1.00 46.44 209 THR A CA 1
ATOM 1611 C C . THR A 1 209 ? 14.770 13.048 -12.534 1.00 46.44 209 THR A C 1
ATOM 1613 O O . THR A 1 209 ? 15.095 13.615 -13.574 1.00 46.44 209 THR A O 1
ATOM 1616 N N . GLY A 1 210 ? 15.594 12.976 -11.480 1.00 45.97 210 GLY A N 1
ATOM 1617 C CA . GLY A 1 210 ? 16.986 13.436 -11.498 1.00 45.97 210 GLY A CA 1
ATOM 1618 C C . GLY A 1 210 ? 17.175 14.958 -11.521 1.00 45.97 210 GLY A C 1
ATOM 1619 O O . GLY A 1 210 ? 18.256 15.426 -11.863 1.00 45.97 210 GLY A O 1
ATOM 1620 N N . GLN A 1 211 ? 16.154 15.749 -11.167 1.00 49.41 211 GLN A N 1
ATOM 1621 C CA . GLN A 1 211 ? 16.260 17.216 -11.121 1.00 49.41 211 GLN A CA 1
ATOM 1622 C C . GLN A 1 211 ? 16.960 17.727 -9.852 1.00 49.41 211 GLN A C 1
ATOM 1624 O O . GLN A 1 211 ? 17.472 18.845 -9.846 1.00 49.41 211 GLN A O 1
ATOM 1629 N N . ILE A 1 212 ? 16.994 16.929 -8.779 1.00 48.72 212 ILE A N 1
ATOM 1630 C CA . ILE A 1 212 ? 17.629 17.285 -7.503 1.00 48.72 212 ILE A CA 1
ATOM 1631 C C . ILE A 1 212 ? 18.818 16.351 -7.257 1.00 48.72 212 ILE A C 1
ATOM 1633 O O . ILE A 1 212 ? 18.648 15.140 -7.135 1.00 48.72 212 ILE A O 1
ATOM 1637 N N . SER A 1 213 ? 20.025 16.921 -7.163 1.00 48.09 213 SER A N 1
ATOM 1638 C CA . SER A 1 213 ? 21.255 16.182 -6.852 1.00 48.09 213 SER A CA 1
ATOM 1639 C C . SER A 1 213 ? 21.238 15.698 -5.401 1.00 48.09 213 SER A C 1
ATOM 1641 O O . SER A 1 213 ? 21.164 16.491 -4.463 1.00 48.09 213 SER A O 1
ATOM 1643 N N . ILE A 1 214 ? 21.318 14.384 -5.215 1.00 50.53 214 ILE A N 1
ATOM 1644 C CA . ILE A 1 214 ? 21.214 13.718 -3.916 1.00 50.53 214 ILE A CA 1
ATOM 1645 C C . ILE A 1 214 ? 22.555 13.827 -3.164 1.00 50.53 214 ILE A C 1
ATOM 1647 O O . ILE A 1 214 ? 23.609 13.490 -3.697 1.00 50.53 214 ILE A O 1
ATOM 1651 N N . ALA A 1 215 ? 22.523 14.311 -1.918 1.00 60.47 215 ALA A N 1
ATOM 1652 C CA . ALA A 1 215 ? 23.696 14.480 -1.053 1.00 60.47 215 ALA A CA 1
ATOM 1653 C C . ALA A 1 215 ? 24.452 13.151 -0.771 1.00 60.47 215 ALA A C 1
ATOM 1655 O O . ALA A 1 215 ? 23.833 12.084 -0.738 1.00 60.47 215 ALA A O 1
ATOM 1656 N N . PRO A 1 216 ? 25.767 13.190 -0.465 1.00 49.41 216 PRO A N 1
ATOM 1657 C CA . PRO A 1 216 ? 26.618 11.995 -0.340 1.00 49.41 216 PRO A CA 1
ATOM 1658 C C . PRO A 1 216 ? 26.223 11.014 0.781 1.00 49.41 216 PRO A C 1
ATOM 1660 O O . PRO A 1 216 ? 26.459 9.818 0.649 1.00 49.41 216 PRO A O 1
ATOM 1663 N N . ALA A 1 217 ? 25.556 11.463 1.850 1.00 38.56 217 ALA A N 1
ATOM 1664 C CA . ALA A 1 217 ? 25.042 10.563 2.893 1.00 38.56 217 ALA A CA 1
ATOM 1665 C C . ALA A 1 217 ? 23.865 9.692 2.405 1.00 38.56 217 ALA A C 1
ATOM 1667 O O . ALA A 1 217 ? 23.730 8.535 2.800 1.00 38.56 217 ALA A O 1
ATOM 1668 N N . ILE A 1 218 ? 23.037 10.224 1.501 1.00 47.66 218 ILE A N 1
ATOM 1669 C CA . ILE A 1 218 ? 21.939 9.479 0.875 1.00 47.66 218 ILE A CA 1
ATOM 1670 C C . ILE A 1 218 ? 22.492 8.583 -0.244 1.00 47.66 218 ILE A C 1
ATOM 1672 O O . ILE A 1 218 ? 21.942 7.514 -0.483 1.00 47.66 218 ILE A O 1
ATOM 1676 N N . ALA A 1 219 ? 23.620 8.948 -0.867 1.00 50.31 219 ALA A N 1
ATOM 1677 C CA . ALA A 1 219 ? 24.286 8.125 -1.877 1.00 50.31 219 ALA A CA 1
ATOM 1678 C C . ALA A 1 219 ? 24.773 6.771 -1.326 1.00 50.31 219 ALA A C 1
ATOM 1680 O O . ALA A 1 219 ? 24.644 5.762 -2.011 1.00 50.31 219 ALA A O 1
ATOM 1681 N N . VAL A 1 220 ? 25.256 6.714 -0.078 1.00 46.16 220 VAL A N 1
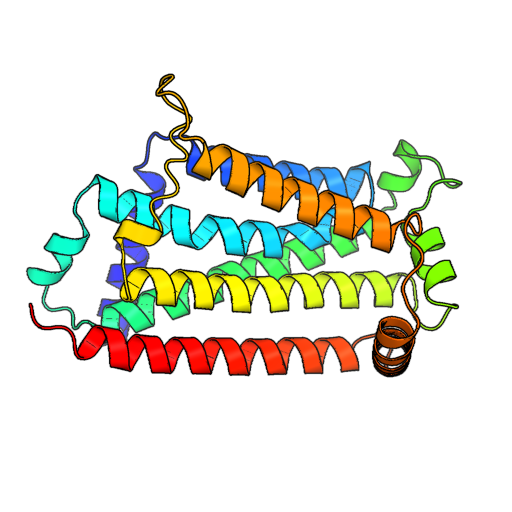ATOM 1682 C CA . VAL A 1 220 ? 25.657 5.446 0.567 1.00 46.16 220 VAL A CA 1
ATOM 1683 C C . VAL A 1 220 ? 24.446 4.539 0.801 1.00 46.16 220 VAL A C 1
ATOM 1685 O O . VAL A 1 220 ? 24.486 3.354 0.479 1.00 46.16 220 VAL A O 1
ATOM 1688 N N . ILE A 1 221 ? 23.336 5.101 1.291 1.00 49.25 221 ILE A N 1
ATOM 1689 C CA . ILE A 1 221 ? 22.075 4.367 1.474 1.00 49.25 221 ILE A CA 1
ATOM 1690 C C . ILE A 1 221 ? 21.525 3.910 0.114 1.00 49.25 221 ILE A C 1
ATOM 1692 O O . ILE A 1 221 ? 21.123 2.760 -0.029 1.00 49.25 221 ILE A O 1
ATOM 1696 N N . ALA A 1 222 ? 21.573 4.767 -0.907 1.00 53.16 222 ALA A N 1
ATOM 1697 C CA . ALA A 1 222 ? 21.153 4.446 -2.267 1.00 53.16 222 ALA A CA 1
ATOM 1698 C C . ALA A 1 222 ? 22.037 3.370 -2.922 1.00 53.16 222 ALA A C 1
ATOM 1700 O O . ALA A 1 222 ? 21.516 2.530 -3.648 1.00 53.16 222 ALA A O 1
ATOM 1701 N N . MET A 1 223 ? 23.343 3.340 -2.634 1.00 57.00 223 MET A N 1
ATOM 1702 C CA . MET A 1 223 ? 24.252 2.286 -3.097 1.00 57.00 223 MET A CA 1
ATOM 1703 C C . MET A 1 223 ? 23.958 0.940 -2.434 1.00 57.00 223 MET A C 1
ATOM 1705 O O . MET A 1 223 ? 23.895 -0.069 -3.130 1.00 57.00 223 MET A O 1
ATOM 1709 N N . VAL A 1 224 ? 23.720 0.910 -1.118 1.00 58.69 224 VAL A N 1
ATOM 1710 C CA . VAL A 1 224 ? 23.344 -0.323 -0.401 1.00 58.69 224 VAL A CA 1
ATOM 1711 C C . VAL A 1 224 ? 21.974 -0.830 -0.864 1.00 58.69 224 VAL A C 1
ATOM 1713 O O . VAL A 1 224 ? 21.814 -2.021 -1.122 1.00 58.69 224 VAL A O 1
ATOM 1716 N N . ILE A 1 225 ? 20.997 0.068 -1.043 1.00 60.12 225 ILE A N 1
ATOM 1717 C CA . ILE A 1 225 ? 19.678 -0.266 -1.602 1.00 60.12 225 ILE A CA 1
ATOM 1718 C C . ILE A 1 225 ? 19.813 -0.753 -3.047 1.00 60.12 225 ILE A C 1
ATOM 1720 O O . ILE A 1 225 ? 19.188 -1.746 -3.400 1.00 60.12 225 ILE A O 1
ATOM 1724 N N . GLY A 1 226 ? 20.648 -0.113 -3.868 1.00 61.88 226 GLY A N 1
ATOM 1725 C CA . GLY A 1 226 ? 20.911 -0.514 -5.251 1.00 61.88 226 GLY A CA 1
ATOM 1726 C C . GLY A 1 226 ? 21.593 -1.879 -5.359 1.00 61.88 226 GLY A C 1
ATOM 1727 O O . GLY A 1 226 ? 21.237 -2.672 -6.225 1.00 61.88 226 GLY A O 1
ATOM 1728 N N . GLN A 1 227 ? 22.510 -2.203 -4.443 1.00 66.19 227 GLN A N 1
ATOM 1729 C CA . GLN A 1 227 ? 23.123 -3.532 -4.351 1.00 66.19 227 GLN A CA 1
ATOM 1730 C C . GLN A 1 227 ? 22.130 -4.598 -3.877 1.00 66.19 227 GLN A C 1
ATOM 1732 O O . GLN A 1 227 ? 22.115 -5.696 -4.420 1.00 66.19 227 GLN A O 1
ATOM 1737 N N . LEU A 1 228 ? 21.261 -4.296 -2.908 1.00 62.16 228 LEU A N 1
ATOM 1738 C CA . LEU A 1 228 ? 20.185 -5.222 -2.536 1.00 62.16 228 LEU A CA 1
ATOM 1739 C C . LEU A 1 228 ? 19.157 -5.395 -3.658 1.00 62.16 228 LEU A C 1
ATOM 1741 O O . LEU A 1 228 ? 18.584 -6.474 -3.804 1.00 62.16 228 LEU A O 1
ATOM 1745 N N . ALA A 1 229 ? 18.907 -4.337 -4.428 1.00 65.38 229 ALA A N 1
ATOM 1746 C CA . ALA A 1 229 ? 18.002 -4.379 -5.560 1.00 65.38 229 ALA A CA 1
ATOM 1747 C C . ALA A 1 229 ? 18.596 -5.178 -6.725 1.00 65.38 229 ALA A C 1
ATOM 1749 O O . ALA A 1 229 ? 17.867 -5.897 -7.390 1.00 65.38 229 ALA A O 1
ATOM 1750 N N . SER A 1 230 ? 19.908 -5.132 -6.955 1.00 69.88 230 SER A N 1
ATOM 1751 C CA . SER A 1 230 ? 20.530 -5.907 -8.034 1.00 69.88 230 SER A CA 1
ATOM 1752 C C . SER A 1 230 ? 20.482 -7.420 -7.794 1.00 69.88 230 SER A C 1
ATOM 1754 O O . SER A 1 230 ? 20.437 -8.211 -8.740 1.00 69.88 230 SER A O 1
ATOM 1756 N N . VAL A 1 231 ? 20.433 -7.847 -6.527 1.00 70.69 231 VAL A N 1
ATOM 1757 C CA . VAL A 1 231 ? 20.336 -9.262 -6.161 1.00 70.69 231 VAL A CA 1
ATOM 1758 C C . VAL A 1 231 ? 18.931 -9.794 -6.445 1.00 70.69 231 VAL A C 1
ATOM 1760 O O . VAL A 1 231 ? 17.944 -9.411 -5.814 1.00 70.69 231 VAL A O 1
ATOM 1763 N N . GLY A 1 232 ? 18.857 -10.740 -7.384 1.00 71.25 232 GLY A N 1
ATOM 1764 C CA . GLY A 1 232 ? 17.600 -11.367 -7.779 1.00 71.25 232 GLY A CA 1
ATOM 1765 C C . GLY A 1 232 ? 16.639 -10.389 -8.450 1.00 71.25 232 GLY A C 1
ATOM 1766 O O . GLY A 1 232 ? 15.448 -10.476 -8.192 1.00 71.25 232 GLY A O 1
ATOM 1767 N N . ASP A 1 233 ? 17.141 -9.440 -9.249 1.00 78.19 233 ASP A N 1
ATOM 1768 C CA . ASP A 1 233 ? 16.333 -8.472 -10.016 1.00 78.19 233 ASP A CA 1
ATOM 1769 C C . ASP A 1 233 ? 15.275 -7.736 -9.167 1.00 78.19 233 ASP A C 1
ATOM 1771 O O . ASP A 1 233 ? 14.129 -7.530 -9.567 1.00 78.19 233 ASP A O 1
ATOM 1775 N N . GLY A 1 234 ? 15.653 -7.383 -7.938 1.00 75.44 234 GLY A N 1
ATOM 1776 C CA . GLY A 1 234 ? 14.834 -6.608 -7.015 1.00 75.44 234 GLY A CA 1
ATOM 1777 C C . GLY A 1 234 ? 14.002 -7.431 -6.038 1.00 75.44 234 GLY A C 1
ATOM 1778 O O . GLY A 1 234 ? 13.467 -6.866 -5.082 1.00 75.44 234 GLY A O 1
ATOM 1779 N N . PHE A 1 235 ? 13.912 -8.754 -6.206 1.00 79.44 235 PHE A N 1
ATOM 1780 C CA . PHE A 1 235 ? 13.086 -9.605 -5.342 1.00 79.44 235 PHE A CA 1
ATOM 1781 C C . PHE A 1 235 ? 13.561 -9.628 -3.883 1.00 79.44 235 PHE A C 1
ATOM 1783 O O . PHE A 1 235 ? 12.725 -9.605 -2.977 1.00 79.44 235 PHE A O 1
ATOM 1790 N N . MET A 1 236 ? 14.876 -9.617 -3.631 1.00 78.06 236 MET A N 1
ATOM 1791 C CA . MET A 1 236 ? 15.407 -9.595 -2.260 1.00 78.06 236 MET A CA 1
ATOM 1792 C C . MET A 1 236 ? 15.059 -8.296 -1.532 1.00 78.06 236 MET A C 1
ATOM 1794 O O . MET A 1 236 ? 14.602 -8.326 -0.388 1.00 78.06 236 MET A O 1
ATOM 1798 N N . LEU A 1 237 ? 15.198 -7.157 -2.215 1.00 78.69 237 LEU A N 1
ATOM 1799 C CA . LEU A 1 237 ? 14.769 -5.869 -1.677 1.00 78.69 237 LEU A CA 1
ATOM 1800 C C . LEU A 1 237 ? 13.257 -5.856 -1.401 1.00 78.69 237 LEU A C 1
ATOM 1802 O O . LEU A 1 237 ? 12.834 -5.385 -0.347 1.00 78.69 237 LEU A O 1
ATOM 1806 N N . CYS A 1 238 ? 12.439 -6.423 -2.295 1.00 82.38 238 CYS A N 1
ATOM 1807 C CA . CYS A 1 238 ? 10.993 -6.532 -2.080 1.00 82.38 238 CYS A CA 1
ATOM 1808 C C . CYS A 1 238 ? 10.657 -7.350 -0.831 1.00 82.38 238 CYS A C 1
ATOM 1810 O O . CYS A 1 238 ? 9.814 -6.934 -0.037 1.00 82.38 238 CYS A O 1
ATOM 1812 N N . PHE A 1 239 ? 11.324 -8.490 -0.636 1.00 81.94 239 PHE A N 1
ATOM 1813 C CA . PHE A 1 239 ? 11.124 -9.326 0.545 1.00 81.94 239 PHE A CA 1
ATOM 1814 C C . PHE A 1 239 ? 11.474 -8.574 1.833 1.00 81.94 239 PHE A C 1
ATOM 1816 O O . PHE A 1 239 ? 10.685 -8.579 2.776 1.00 81.94 239 PHE A O 1
ATOM 1823 N N . LEU A 1 240 ? 12.607 -7.865 1.849 1.00 78.62 240 LEU A N 1
ATOM 1824 C CA . LEU A 1 240 ? 13.014 -7.044 2.989 1.00 78.62 240 LEU A CA 1
ATOM 1825 C C . LEU A 1 240 ? 11.980 -5.948 3.298 1.00 78.62 240 LEU A C 1
ATOM 1827 O O . LEU A 1 240 ? 11.585 -5.783 4.451 1.00 78.62 240 LEU A O 1
ATOM 1831 N N . LEU A 1 241 ? 11.516 -5.219 2.279 1.00 82.12 241 LEU A N 1
ATOM 1832 C CA . LEU A 1 241 ? 10.530 -4.146 2.444 1.00 82.12 241 LEU A CA 1
ATOM 1833 C C . LEU A 1 241 ? 9.190 -4.673 2.967 1.00 82.12 241 LEU A C 1
ATOM 1835 O O . LEU A 1 241 ? 8.606 -4.076 3.873 1.00 82.12 241 LEU A O 1
ATOM 1839 N N . LEU A 1 242 ? 8.718 -5.805 2.440 1.00 85.25 242 LEU A N 1
ATOM 1840 C CA . LEU A 1 242 ? 7.509 -6.464 2.933 1.00 85.25 242 LEU A CA 1
ATOM 1841 C C . LEU A 1 242 ? 7.676 -6.971 4.366 1.00 85.25 242 LEU A C 1
ATOM 1843 O O . LEU A 1 242 ? 6.743 -6.856 5.156 1.00 85.25 242 LEU A O 1
ATOM 1847 N N . PHE A 1 243 ? 8.848 -7.500 4.718 1.00 83.19 243 PHE A N 1
ATOM 1848 C CA . PHE A 1 243 ? 9.135 -7.956 6.074 1.00 83.19 243 PHE A CA 1
ATOM 1849 C C . PHE A 1 243 ? 9.118 -6.797 7.078 1.00 83.19 243 PHE A C 1
ATOM 1851 O O . PHE A 1 243 ? 8.435 -6.884 8.097 1.00 83.19 243 PHE A O 1
ATOM 1858 N N . ILE A 1 244 ? 9.807 -5.692 6.767 1.00 80.25 244 ILE A N 1
ATOM 1859 C CA . ILE A 1 244 ? 9.806 -4.474 7.594 1.00 80.25 244 ILE A CA 1
ATOM 1860 C C . ILE A 1 244 ? 8.378 -3.946 7.750 1.00 80.25 244 ILE A C 1
ATOM 1862 O O . ILE A 1 244 ? 7.944 -3.639 8.856 1.00 80.25 244 ILE A O 1
ATOM 1866 N N . SER A 1 245 ? 7.633 -3.886 6.647 1.00 83.75 245 SER A N 1
ATOM 1867 C CA . SER A 1 245 ? 6.241 -3.448 6.647 1.00 83.75 245 SER A CA 1
ATOM 1868 C C . SER A 1 245 ? 5.348 -4.339 7.514 1.00 83.75 245 SER A C 1
ATOM 1870 O O . SER A 1 245 ? 4.593 -3.826 8.335 1.00 83.75 245 SER A O 1
ATOM 1872 N N . ALA A 1 246 ? 5.479 -5.664 7.411 1.00 84.25 246 ALA A N 1
ATOM 1873 C CA . ALA A 1 246 ? 4.728 -6.603 8.238 1.00 84.25 246 ALA A CA 1
ATOM 1874 C C . ALA A 1 246 ? 5.073 -6.458 9.728 1.00 84.25 246 ALA A C 1
ATOM 1876 O O . ALA A 1 246 ? 4.168 -6.446 10.564 1.00 84.25 246 ALA A O 1
ATOM 1877 N N . ALA A 1 247 ? 6.358 -6.310 10.063 1.00 79.75 247 ALA A N 1
ATOM 1878 C CA . ALA A 1 247 ? 6.808 -6.094 11.434 1.00 79.75 247 ALA A CA 1
ATOM 1879 C C . ALA A 1 247 ? 6.245 -4.788 12.018 1.00 79.75 247 ALA A C 1
ATOM 1881 O O . ALA A 1 247 ? 5.700 -4.798 13.122 1.00 79.75 247 ALA A O 1
ATOM 1882 N N . GLU A 1 248 ? 6.297 -3.691 11.259 1.00 83.81 248 GLU A N 1
ATOM 1883 C CA . GLU A 1 248 ? 5.745 -2.395 11.665 1.00 83.81 248 GLU A CA 1
ATOM 1884 C C . GLU A 1 248 ? 4.218 -2.456 11.815 1.00 83.81 248 GLU A C 1
ATOM 1886 O O . GLU A 1 248 ? 3.670 -1.998 12.816 1.00 83.81 248 GLU A O 1
ATOM 1891 N N . THR A 1 249 ? 3.505 -3.083 10.875 1.00 84.25 249 THR A N 1
ATOM 1892 C CA . THR A 1 249 ? 2.051 -3.268 10.975 1.00 84.25 249 THR A CA 1
ATOM 1893 C C . THR A 1 249 ? 1.665 -4.111 12.194 1.00 84.25 249 THR A C 1
ATOM 1895 O O . THR A 1 249 ? 0.701 -3.769 12.881 1.00 84.25 249 THR A O 1
ATOM 1898 N N . LEU A 1 250 ? 2.417 -5.173 12.508 1.00 85.69 250 LEU A N 1
ATOM 1899 C CA . LEU A 1 250 ? 2.201 -5.979 13.714 1.00 85.69 250 LEU A CA 1
ATOM 1900 C C . LEU A 1 250 ? 2.469 -5.175 14.988 1.00 85.69 250 LEU A C 1
ATOM 1902 O O . LEU A 1 250 ? 1.667 -5.225 15.919 1.00 85.69 250 LEU A O 1
ATOM 1906 N N . PHE A 1 251 ? 3.558 -4.406 15.021 1.00 84.69 251 PHE A N 1
ATOM 1907 C CA . PHE A 1 251 ? 3.880 -3.524 16.139 1.00 84.69 251 PHE A CA 1
ATOM 1908 C C . PHE A 1 251 ? 2.757 -2.505 16.388 1.00 84.69 251 PHE A C 1
ATOM 1910 O O . PHE A 1 251 ? 2.230 -2.415 17.498 1.00 84.69 251 PHE A O 1
ATOM 1917 N N . GLN A 1 252 ? 2.314 -1.808 15.338 1.00 84.69 252 GLN A N 1
ATOM 1918 C CA . GLN A 1 252 ? 1.202 -0.853 15.388 1.00 84.69 252 GLN A CA 1
ATOM 1919 C C . GLN A 1 252 ? -0.099 -1.518 15.862 1.00 84.69 252 GLN A C 1
ATOM 1921 O O . GLN A 1 252 ? -0.812 -0.949 16.693 1.00 84.69 252 GLN A O 1
ATOM 1926 N N . TYR A 1 253 ? -0.391 -2.734 15.391 1.00 88.19 253 TYR A N 1
ATOM 1927 C CA . TYR A 1 253 ? -1.542 -3.524 15.826 1.00 88.19 253 TYR A CA 1
ATOM 1928 C C . TYR A 1 253 ? -1.491 -3.846 17.325 1.00 88.19 253 TYR A C 1
ATOM 1930 O O . TYR A 1 253 ? -2.467 -3.577 18.028 1.00 88.19 253 TYR A O 1
ATOM 1938 N N . PHE A 1 254 ? -0.367 -4.355 17.842 1.00 87.06 254 PHE A N 1
ATOM 1939 C CA . PHE A 1 254 ? -0.233 -4.667 19.269 1.00 87.06 254 PHE A CA 1
ATOM 1940 C C . PHE A 1 254 ? -0.333 -3.415 20.140 1.00 87.06 254 PHE A C 1
ATOM 1942 O O . PHE A 1 254 ? -1.065 -3.428 21.131 1.00 87.06 254 PHE A O 1
ATOM 1949 N N . CYS A 1 255 ? 0.319 -2.316 19.746 1.00 85.50 255 CYS A N 1
ATOM 1950 C CA . CYS A 1 255 ? 0.166 -1.037 20.437 1.00 85.50 255 CYS A CA 1
ATOM 1951 C C . CYS A 1 255 ? -1.291 -0.564 20.436 1.00 85.50 255 CYS A C 1
ATOM 1953 O O . CYS A 1 255 ? -1.787 -0.132 21.469 1.00 85.50 255 CYS A O 1
ATOM 1955 N N . THR A 1 256 ? -1.989 -0.680 19.302 1.00 86.25 256 THR A N 1
ATOM 1956 C CA . THR A 1 256 ? -3.406 -0.298 19.204 1.00 86.25 256 THR A CA 1
ATOM 1957 C C . THR A 1 256 ? -4.276 -1.143 20.123 1.00 86.25 256 THR A C 1
ATOM 1959 O O . THR A 1 256 ? -5.186 -0.621 20.760 1.00 86.25 256 THR A O 1
ATOM 1962 N N . LEU A 1 257 ? -4.009 -2.449 20.183 1.00 86.62 257 LEU A N 1
ATOM 1963 C CA . LEU A 1 257 ? -4.772 -3.374 21.004 1.00 86.62 257 LEU A CA 1
ATOM 1964 C C . LEU A 1 257 ? -4.657 -2.989 22.479 1.00 86.62 257 LEU A C 1
ATOM 1966 O O . LEU A 1 257 ? -5.695 -2.839 23.104 1.00 86.62 257 LEU A O 1
ATOM 1970 N N . ILE A 1 258 ? -3.442 -2.730 22.972 1.00 84.94 258 ILE A N 1
ATOM 1971 C CA . ILE A 1 258 ? -3.187 -2.275 24.350 1.00 84.94 258 ILE A CA 1
ATOM 1972 C C . ILE A 1 258 ? -3.836 -0.902 24.603 1.00 84.94 258 ILE A C 1
ATOM 1974 O O . ILE A 1 258 ? -4.662 -0.748 25.496 1.00 84.94 258 ILE A O 1
ATOM 1978 N N . GLU A 1 259 ? -3.534 0.097 23.765 1.00 83.06 259 GLU A N 1
ATOM 1979 C CA . GLU A 1 259 ? -4.012 1.478 23.948 1.00 83.06 259 GLU A CA 1
ATOM 1980 C C . GLU A 1 259 ? -5.546 1.603 23.897 1.00 83.06 259 GLU A C 1
ATOM 1982 O O . GLU A 1 259 ? -6.116 2.493 24.527 1.00 83.06 259 GLU A O 1
ATOM 1987 N N . TYR A 1 260 ? -6.230 0.756 23.121 1.00 79.06 260 TYR A N 1
ATOM 1988 C CA . TYR A 1 260 ? -7.681 0.829 22.932 1.00 79.06 260 TYR A CA 1
ATOM 1989 C C . TYR A 1 260 ? -8.470 -0.057 23.904 1.00 79.06 260 TYR A C 1
ATOM 1991 O O . TYR A 1 260 ? -9.603 0.290 24.266 1.00 79.06 260 TYR A O 1
ATOM 1999 N N . THR A 1 261 ? -7.903 -1.187 24.348 1.00 71.81 261 THR A N 1
ATOM 2000 C CA . THR A 1 261 ? -8.529 -1.998 25.404 1.00 71.81 261 THR A CA 1
ATOM 2001 C C . THR A 1 261 ? -8.523 -1.284 26.745 1.00 71.81 261 THR A C 1
ATOM 2003 O O . THR A 1 261 ? -9.495 -1.425 27.480 1.00 71.81 261 THR A O 1
ATOM 2006 N N . ASP A 1 262 ? -7.499 -0.472 27.013 1.00 66.94 262 ASP A N 1
ATOM 2007 C CA . ASP A 1 262 ? -7.269 0.132 28.331 1.00 66.94 262 ASP A CA 1
ATOM 2008 C C . ASP A 1 262 ? -8.038 1.445 28.565 1.00 66.94 262 ASP A C 1
ATOM 2010 O O . ASP A 1 262 ? -8.033 1.984 29.668 1.00 66.94 262 ASP A O 1
ATOM 2014 N N . LYS A 1 263 ? -8.728 1.985 27.553 1.00 65.81 263 LYS A N 1
ATOM 2015 C CA . LYS A 1 263 ? -9.555 3.191 27.728 1.00 65.81 263 LYS A CA 1
ATOM 2016 C C . LYS A 1 263 ? -10.808 2.891 28.563 1.00 65.81 263 LYS A C 1
ATOM 2018 O O . LYS A 1 263 ? -11.568 1.991 28.216 1.00 65.81 263 LYS A O 1
ATOM 2023 N N . GLU A 1 264 ? -11.097 3.673 29.596 1.00 49.28 264 GLU A N 1
ATOM 2024 C CA . GLU A 1 264 ? -12.386 3.591 30.306 1.00 49.28 264 GLU A CA 1
ATOM 2025 C C . GLU A 1 264 ? -13.558 3.998 29.378 1.00 49.28 264 GLU A C 1
ATOM 2027 O O . GLU A 1 264 ? -13.340 4.652 28.352 1.00 49.28 264 GLU A O 1
ATOM 2032 N N . MET A 1 265 ? -14.775 3.498 29.644 1.00 49.59 265 MET A N 1
ATOM 2033 C CA . MET A 1 265 ? -15.998 3.856 28.894 1.00 49.59 265 MET A CA 1
ATOM 2034 C C . MET A 1 265 ? -16.556 5.203 29.337 1.00 49.59 265 MET A C 1
ATOM 2036 O O . MET A 1 265 ? -16.623 5.420 30.564 1.00 49.59 265 MET A O 1
#

Foldseek 3Di:
DLVVLLVVLLVVLVVLLVPDPDDLVVVLVVVQVVQLVCLQAAHLLSLLLNLLVCLQRVQLSSLVSCVVVVCVVVCVVDPAALLSVLVSQLVNSLVVSVVSLVVSLVSSVVSVVVVNNCVNPPPVPHLLVLLCVVLVVLADSVLVSLQSNLLSSLNSLLSNLVSSLVCLLPVVVSPLVPRPPDDPPDPPVNCVVVVVVVVVVVVVVCVSNVVDDDDPVVVVVSVVLSVCCSVPNHVSVSVVSNVVSVVSSVVSSVSSSVSNNPDDD

Secondary structure (DSSP, 8-state):
-HHHHHHHHHHHHHHHHHH--STHHHHHHHHHHHHHHHHHHT-HHHHTTHHHHHHHHHHHHHHHHHHHHTGGGGGGTSS--HHHHHHHHHHHHHHHHHHHHHHHHHHHHHHHHHTHHHHHH-GGG-HHHHHHHHTTTSS-HHHHHHHHHHHHHHHHHHHHHHHHHHHHH-GGGG------SS-----HHHHHHHHHHHHHHHHHHHHHTT-SPPPHHHHHHHHHHHHHHHTTTTHHHHHHHHHHHHHHHHHHHHHHHHHHHSS--

pLDDT: mean 70.66, std 14.74, range [32.38, 89.0]

Sequence (265 aa):
MQIDKIKTIINADLITMRGSKKSNLLLAAVTGCICIFGAFLVSPLVGSYLPLVTGLLIVPLLFQNEQRYHCDKLYCLLPVTRRDVVNARYLFTAALNLVTCLSNFAVTLVSYKFKVYLKVIGDDNDILDKLTAALSSSLSKTGVIVVTCFAMNALSFIMCSSILRNYFKNPESIGVNVSLSKSKKLKKSDYVGLGFTIVIMIFFLSIMTGQISIAPAIAVIAMVIGQLASVGDGFMLCFLLLFISAAETLFQYFCTLIEYTDKEM